Protein AF-S4P9F1-F1 (afdb_monomer_lite)

Secondary structure (DSSP, 8-state):
-PPPP--HHHHHHHHHHHHHHHHTTSS---TTTHHHHHHHHHHHHHSPPP-GGG--EEEEES--EEEEEEEHHHH--GGG--SS----SEE-SHHHHHHHHHHHHHHT--EEEEE--HHHHHHHHHHHHTSTT-EEEEE-HHHHHHHHHHHTT-EEEEE----HHHHTTS-TTSEEES---TTPPPPEEEEEEE-TT-EETTEE-SS-EEEEEE--SSTTTTTTHHHHHHHHHHH--SEEEE--GGGGTT---EETTEEHHHHHHHHHHHHHHHS-TTSEEEEE------HHHHHHHHHHTGGG-SEEE--HHHHHHHHHHHHHS---SS--SS--HHHHHHHHHHHHHHHHHHHHHTT-S-----

Foldseek 3Di:
DDPDPDDPVNVVVVVVVVCCVVCVVPPDPPPVCVVVVVVVVVVPVVDAADDDPSAAAEEEDDEKFKEKEFAQLVLDALVVADDAQDDDLEAADPNVVSSNVLNCQLALHEEAHEYQNVVVVVVSVVSRVVDPPIDIDIDDPRQVVQQVCVVSVHQYEYQYADEPVSCVNHPPSHHYWLHPDNPDDGWYKYWHWDAAQDDRPPGGGNGTDTYIYTNDDCLLLRSSLVRSLVCCVVSVGQEYEYESPQSVASDPCDDPNDNSNLVSLQSVLVSLVPHDLSRAYEYEDDDHQDLVSLVSCLQRPLLRHQYYHDDQQVLVQNLCCLPPVDGDPDDDPDDDPVVSVVSVVSSLVSSQVSNVVNVYPHHHDD

pLDDT: mean 90.08, std 9.72, range [46.62, 98.69]

InterPro domains:
  IPR007666 ADP-specific phosphofructokinase/glucokinase [PF04587] (57-366)
  IPR007666 ADP-specific phosphofructokinase/glucokinase [PS51255] (35-366)
  IPR007666 ADP-specific phosphofructokinase/glucokinase [PTHR21208] (11-357)
  IPR029056 Ribokinase-like [G3DSA:3.40.1190.20] (111-366)
  IPR029056 Ribokinase-like [SSF53613] (45-349)

Structure (mmCIF, N/CA/C/O backbone):
data_AF-S4P9F1-F1
#
_entry.id   AF-S4P9F1-F1
#
loop_
_atom_site.group_PDB
_atom_site.id
_atom_site.type_symbol
_atom_site.label_atom_id
_atom_site.label_alt_id
_atom_site.label_comp_id
_atom_site.label_asym_id
_atom_site.label_entity_id
_atom_site.label_seq_id
_atom_site.pdbx_PDB_ins_code
_atom_site.Cartn_x
_atom_site.Cartn_y
_atom_site.Cartn_z
_atom_site.occupancy
_atom_site.B_iso_or_equiv
_atom_site.auth_seq_id
_atom_site.auth_comp_id
_atom_site.auth_asym_id
_atom_site.auth_atom_id
_atom_site.pdbx_PDB_model_num
ATOM 1 N N . MET A 1 1 ? -19.414 -51.284 -38.436 1.00 46.62 1 MET A N 1
ATOM 2 C CA . MET A 1 1 ? -17.998 -50.885 -38.290 1.00 46.62 1 MET A CA 1
ATOM 3 C C . MET A 1 1 ? -17.532 -51.346 -36.922 1.00 46.62 1 MET A C 1
ATOM 5 O O . MET A 1 1 ? -18.020 -50.831 -35.927 1.00 46.62 1 MET A O 1
ATOM 9 N N . ALA A 1 2 ? -16.711 -52.397 -36.876 1.00 48.12 2 ALA A N 1
ATOM 10 C CA . ALA A 1 2 ? -16.177 -52.933 -35.629 1.00 48.12 2 ALA A CA 1
ATOM 11 C C . ALA A 1 2 ? -15.182 -51.923 -35.043 1.00 48.12 2 ALA A C 1
ATOM 13 O O . ALA A 1 2 ? -14.253 -51.507 -35.735 1.00 48.12 2 ALA A O 1
ATOM 14 N N . GLY A 1 3 ? -15.420 -51.482 -33.806 1.00 56.12 3 GLY A N 1
ATOM 15 C CA . GLY A 1 3 ? -14.523 -50.568 -33.105 1.00 56.12 3 GLY A CA 1
ATOM 16 C C . GLY A 1 3 ? -13.131 -51.184 -32.990 1.00 56.12 3 GLY A C 1
ATOM 17 O O . GLY A 1 3 ? -13.000 -52.371 -32.692 1.00 56.12 3 GLY A O 1
ATOM 18 N N . ALA A 1 4 ? -12.097 -50.391 -33.269 1.00 66.12 4 ALA A N 1
ATOM 19 C CA . ALA A 1 4 ? -10.719 -50.840 -33.133 1.00 66.12 4 ALA A CA 1
ATOM 20 C C . ALA A 1 4 ? -10.483 -51.365 -31.700 1.00 66.12 4 ALA A C 1
ATOM 22 O O . ALA A 1 4 ? -10.894 -50.700 -30.744 1.00 66.12 4 ALA A O 1
ATOM 23 N N . PRO A 1 5 ? -9.843 -52.536 -31.524 1.00 70.94 5 PRO A N 1
ATOM 24 C CA . PRO A 1 5 ? -9.599 -53.086 -30.200 1.00 70.94 5 PRO A CA 1
ATOM 25 C C . PRO A 1 5 ? -8.703 -52.126 -29.419 1.00 70.94 5 PRO A C 1
ATOM 27 O O . PRO A 1 5 ? -7.609 -51.769 -29.866 1.00 70.94 5 PRO A O 1
ATOM 30 N N . VAL A 1 6 ? -9.182 -51.688 -28.254 1.00 71.81 6 VAL A N 1
ATOM 31 C CA . VAL A 1 6 ? -8.403 -50.834 -27.358 1.00 71.81 6 VAL A CA 1
ATOM 32 C C . VAL A 1 6 ? -7.160 -51.616 -26.949 1.00 71.81 6 VAL A C 1
ATOM 34 O O . VAL A 1 6 ? -7.246 -52.673 -26.326 1.00 71.81 6 VAL A O 1
ATOM 37 N N . LYS A 1 7 ? -5.987 -51.117 -27.345 1.00 82.81 7 LYS A N 1
ATOM 38 C CA . LYS A 1 7 ? -4.713 -51.757 -27.017 1.00 82.81 7 LYS A CA 1
ATOM 39 C C . LYS A 1 7 ? -4.521 -51.716 -25.501 1.00 82.81 7 LYS A C 1
ATOM 41 O O . LYS A 1 7 ? -4.770 -50.687 -24.878 1.00 82.81 7 LYS A O 1
ATOM 46 N N . LEU A 1 8 ? -4.008 -52.803 -24.922 1.00 81.38 8 LEU A N 1
ATOM 47 C CA . LEU A 1 8 ? -3.719 -52.915 -23.484 1.00 81.38 8 LEU A CA 1
ATOM 48 C C . LEU A 1 8 ? -2.906 -51.714 -22.956 1.00 81.38 8 LEU A C 1
ATOM 50 O O . LEU A 1 8 ? -3.163 -51.220 -21.863 1.00 81.38 8 LEU A O 1
ATOM 54 N N . GLY A 1 9 ? -1.983 -51.191 -23.773 1.00 82.69 9 GLY A N 1
ATOM 55 C CA . GLY A 1 9 ? -1.206 -49.992 -23.454 1.00 82.69 9 GLY A CA 1
ATOM 56 C C . GLY A 1 9 ? -2.056 -48.732 -23.256 1.00 82.69 9 GLY A C 1
ATOM 57 O O . GLY A 1 9 ? -1.776 -47.958 -22.352 1.00 82.69 9 GLY A O 1
ATOM 58 N N . SER A 1 10 ? -3.133 -48.549 -24.025 1.00 85.81 10 SER A N 1
ATOM 59 C CA . SER A 1 10 ? -4.050 -47.410 -23.871 1.00 85.81 10 SER A CA 1
ATOM 60 C C . SER A 1 10 ? -4.847 -47.492 -22.567 1.00 85.81 10 SER A C 1
ATOM 62 O O . SER A 1 10 ? -5.040 -46.475 -21.907 1.00 85.81 10 SER A O 1
ATOM 64 N N . ILE A 1 11 ? -5.254 -48.702 -22.165 1.00 86.88 11 ILE A N 1
ATOM 65 C CA . ILE A 1 11 ? -5.913 -48.945 -20.872 1.00 86.88 11 ILE A CA 1
ATOM 66 C C . ILE A 1 11 ? -4.932 -48.665 -19.732 1.00 86.88 11 ILE A C 1
ATOM 68 O O . ILE A 1 11 ? -5.276 -47.957 -18.791 1.00 86.88 11 ILE A O 1
ATOM 72 N N . LEU A 1 12 ? -3.691 -49.148 -19.839 1.00 89.94 12 LEU A N 1
ATOM 73 C CA . LEU A 1 12 ? -2.662 -48.919 -18.826 1.00 89.94 12 LEU A CA 1
ATOM 74 C C . LEU A 1 12 ? -2.327 -47.427 -18.679 1.00 89.94 12 LEU A C 1
ATOM 76 O O . LEU A 1 12 ? -2.272 -46.929 -17.559 1.00 89.94 12 LEU A O 1
ATOM 80 N N . SER A 1 13 ? -2.167 -46.692 -19.784 1.00 88.94 13 SER A N 1
ATOM 81 C CA . SER A 1 13 ? -1.945 -45.241 -19.752 1.00 88.94 13 SER A CA 1
ATOM 82 C C . SER A 1 13 ? -3.121 -44.494 -19.128 1.00 88.94 13 SER A C 1
ATOM 84 O O . SER A 1 13 ? -2.900 -43.604 -18.311 1.00 88.94 13 SER A O 1
ATOM 86 N N . PHE A 1 14 ? -4.361 -44.870 -19.453 1.00 90.56 14 PHE A N 1
ATOM 87 C CA . PHE A 1 14 ? -5.544 -44.282 -18.827 1.00 90.56 14 PHE A CA 1
ATOM 88 C C . PHE A 1 14 ? -5.587 -44.569 -17.323 1.00 90.56 14 PHE A C 1
ATOM 90 O O . PHE A 1 14 ? -5.803 -43.648 -16.544 1.00 90.56 14 PHE A O 1
ATOM 97 N N . CYS A 1 15 ? -5.303 -45.802 -16.895 1.00 90.50 15 CYS A N 1
ATOM 98 C CA . CYS A 1 15 ? -5.222 -46.162 -15.480 1.00 90.50 15 CYS A CA 1
ATOM 99 C C . CYS A 1 15 ? -4.104 -45.410 -14.748 1.00 90.50 15 CYS A C 1
ATOM 101 O O . CYS A 1 15 ? -4.314 -44.986 -13.619 1.00 90.50 15 CYS A O 1
ATOM 103 N N . ILE A 1 16 ? -2.943 -45.198 -15.378 1.00 89.56 16 ILE A N 1
ATOM 104 C CA . ILE A 1 16 ? -1.841 -44.410 -14.805 1.00 89.56 16 ILE A CA 1
ATOM 105 C C . ILE A 1 16 ? -2.232 -42.937 -14.687 1.00 89.56 16 ILE A C 1
ATOM 107 O O . ILE A 1 16 ? -1.964 -42.332 -13.656 1.00 89.56 16 ILE A O 1
ATOM 111 N N . VAL A 1 17 ? -2.884 -42.353 -15.696 1.00 87.50 17 VAL A N 1
ATOM 112 C CA . VAL A 1 17 ? -3.373 -40.965 -15.634 1.00 8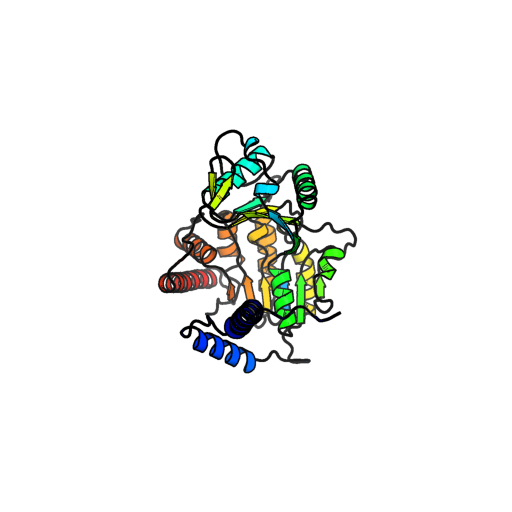7.50 17 VAL A CA 1
ATOM 113 C C . VAL A 1 17 ? -4.473 -40.831 -14.585 1.00 87.50 17 VAL A C 1
ATOM 115 O O . VAL A 1 17 ? -4.441 -39.894 -13.797 1.00 87.50 17 VAL A O 1
ATOM 118 N N . LEU A 1 18 ? -5.411 -41.777 -14.521 1.00 85.94 18 LEU A N 1
ATOM 119 C CA . LEU A 1 18 ? -6.476 -41.805 -13.522 1.00 85.94 18 LEU A CA 1
ATOM 120 C C . LEU A 1 18 ? -5.896 -41.951 -12.113 1.00 85.94 18 LEU A C 1
ATOM 122 O O . LEU A 1 18 ? -6.253 -41.180 -11.231 1.00 85.94 18 LEU A O 1
ATOM 126 N N . TYR A 1 19 ? -4.958 -42.880 -11.914 1.00 84.19 19 TYR A N 1
ATOM 127 C CA . TYR A 1 19 ? -4.223 -43.035 -10.662 1.00 84.19 19 TYR A CA 1
ATOM 128 C C . TYR A 1 19 ? -3.470 -41.753 -10.322 1.00 84.19 19 TYR A C 1
ATOM 130 O O . TYR A 1 19 ? -3.619 -41.245 -9.223 1.00 84.19 19 TYR A O 1
ATOM 138 N N . ALA A 1 20 ? -2.739 -41.162 -11.266 1.00 79.88 20 ALA A N 1
ATOM 139 C CA . ALA A 1 20 ? -2.029 -39.911 -11.048 1.00 79.88 20 ALA A CA 1
ATOM 140 C C . ALA A 1 20 ? -2.980 -38.768 -10.681 1.00 79.88 20 ALA A C 1
ATOM 142 O O . ALA A 1 20 ? -2.642 -38.006 -9.793 1.00 79.88 20 ALA A O 1
ATOM 143 N N . VAL A 1 21 ? -4.161 -38.655 -11.301 1.00 78.69 21 VAL A N 1
ATOM 144 C CA . VAL A 1 21 ? -5.178 -37.631 -10.996 1.00 78.69 21 VAL A CA 1
ATOM 145 C C . VAL A 1 21 ? -5.830 -37.867 -9.632 1.00 78.69 21 VAL A C 1
ATOM 147 O O . VAL A 1 21 ? -6.000 -36.913 -8.874 1.00 78.69 21 VAL A O 1
ATOM 150 N N . LEU A 1 22 ? -6.161 -39.117 -9.297 1.00 75.44 22 LEU A N 1
ATOM 151 C CA . LEU A 1 22 ? -6.745 -39.488 -8.005 1.00 75.44 22 LEU A CA 1
ATOM 152 C C . LEU A 1 22 ? -5.731 -39.320 -6.865 1.00 75.44 22 LEU A C 1
ATOM 154 O O . LEU A 1 22 ? -6.075 -38.776 -5.823 1.00 75.44 22 LEU A O 1
ATOM 158 N N . TYR A 1 23 ? -4.473 -39.701 -7.088 1.00 68.19 23 TYR A N 1
ATOM 159 C CA . TYR A 1 23 ? -3.389 -39.613 -6.107 1.00 68.19 23 TYR A CA 1
ATOM 160 C C . TYR A 1 23 ? -2.737 -38.220 -6.053 1.00 68.19 23 TYR A C 1
ATOM 162 O O . TYR A 1 23 ? -2.073 -37.889 -5.073 1.00 68.19 23 TYR A O 1
ATOM 170 N N . ARG A 1 24 ? -2.953 -37.354 -7.063 1.00 60.88 24 ARG A N 1
ATOM 171 C CA . ARG A 1 24 ? -2.530 -35.937 -7.021 1.00 60.88 24 ARG A CA 1
ATOM 172 C C . ARG A 1 24 ? -3.243 -35.155 -5.927 1.00 60.88 24 ARG A C 1
ATOM 174 O O . ARG A 1 24 ? -2.741 -34.108 -5.536 1.00 60.88 24 ARG A O 1
ATOM 181 N N . LYS A 1 25 ? -4.417 -35.619 -5.486 1.00 52.91 25 LYS A N 1
ATOM 182 C CA . LYS A 1 25 ? -5.207 -34.923 -4.468 1.00 52.91 25 LYS A CA 1
ATOM 183 C C . LYS A 1 25 ? -4.609 -35.016 -3.061 1.00 52.91 25 LYS A C 1
ATOM 185 O O . LYS A 1 25 ? -4.896 -34.121 -2.279 1.00 52.91 25 LYS A O 1
ATOM 190 N N . ASP A 1 26 ? -3.740 -35.994 -2.787 1.00 54.00 26 ASP A N 1
ATOM 191 C CA . ASP A 1 26 ? -3.302 -36.301 -1.414 1.00 54.00 26 ASP A CA 1
ATOM 192 C C . ASP A 1 26 ? -1.799 -36.146 -1.129 1.00 54.00 26 ASP A C 1
ATOM 194 O O . ASP A 1 26 ? -1.361 -36.430 -0.020 1.00 54.00 26 ASP A O 1
ATOM 198 N N . ASN A 1 27 ? -0.983 -35.638 -2.057 1.00 51.75 27 ASN A N 1
ATOM 199 C CA . ASN A 1 27 ? 0.455 -35.484 -1.803 1.00 51.75 27 ASN A CA 1
ATOM 200 C C . ASN A 1 27 ? 0.915 -34.032 -1.898 1.00 51.75 27 ASN A C 1
ATOM 202 O O . ASN A 1 27 ? 1.250 -33.546 -2.974 1.00 51.75 27 ASN A O 1
ATOM 206 N N . PHE A 1 28 ? 0.874 -33.362 -0.744 1.00 53.31 28 PHE A N 1
ATOM 207 C CA . PHE A 1 28 ? 1.995 -32.708 -0.041 1.00 53.31 28 PHE A CA 1
ATOM 208 C C . PHE A 1 28 ? 1.431 -31.748 1.030 1.00 53.31 28 PHE A C 1
ATOM 210 O O . PHE A 1 28 ? 1.864 -30.602 1.143 1.00 53.31 28 PHE A O 1
ATOM 217 N N . GLU A 1 29 ? 0.457 -32.179 1.845 1.00 56.09 29 GLU A N 1
ATOM 218 C CA . GLU A 1 29 ? 0.335 -31.530 3.153 1.00 56.09 29 GLU A CA 1
ATOM 219 C C . GLU A 1 29 ? 1.578 -31.927 3.943 1.00 56.09 29 GLU A C 1
ATOM 221 O O . GLU A 1 29 ? 1.767 -33.094 4.283 1.00 56.09 29 GLU A O 1
ATOM 226 N N . ASP A 1 30 ? 2.473 -30.967 4.178 1.00 65.81 30 ASP A N 1
ATOM 227 C CA . ASP A 1 30 ? 3.559 -31.151 5.130 1.00 65.81 30 ASP A CA 1
ATOM 228 C C . ASP A 1 30 ? 2.917 -31.572 6.458 1.00 65.81 30 ASP A C 1
ATOM 230 O O . ASP A 1 30 ? 2.231 -30.776 7.103 1.00 65.81 30 ASP A O 1
ATOM 234 N N . LEU A 1 31 ? 3.091 -32.838 6.849 1.00 73.00 31 LEU A N 1
ATOM 235 C CA . LEU A 1 31 ? 2.493 -33.408 8.061 1.00 73.00 31 LEU A CA 1
ATOM 236 C C . LEU A 1 31 ? 2.836 -32.577 9.308 1.00 73.00 31 LEU A C 1
ATOM 238 O O . LEU A 1 31 ? 2.079 -32.585 10.275 1.00 73.00 31 LEU A O 1
ATOM 242 N N . ARG A 1 32 ? 3.936 -31.808 9.274 1.00 75.56 32 ARG A N 1
ATOM 243 C CA . ARG A 1 32 ? 4.322 -30.864 10.335 1.00 75.56 32 ARG A CA 1
ATOM 244 C C . ARG A 1 32 ? 3.406 -29.640 10.410 1.00 75.56 32 ARG A C 1
ATOM 246 O O . ARG A 1 32 ? 3.234 -29.081 11.487 1.00 75.56 32 ARG A O 1
ATOM 253 N N . LEU A 1 33 ? 2.833 -29.216 9.284 1.00 80.81 33 LEU A N 1
ATOM 254 C CA . LEU A 1 33 ? 1.926 -28.068 9.179 1.00 80.81 33 LEU A CA 1
ATOM 255 C C . LEU A 1 33 ? 0.454 -28.456 9.357 1.00 80.81 33 LEU A C 1
ATOM 257 O O . LEU A 1 33 ? -0.361 -27.584 9.653 1.00 80.81 33 LEU A O 1
ATOM 261 N N . SER A 1 34 ? 0.104 -29.739 9.227 1.00 84.62 34 SER A N 1
ATOM 262 C CA . SER A 1 34 ? -1.279 -30.208 9.394 1.00 84.62 34 SER A CA 1
ATOM 263 C C . SER A 1 34 ? -1.890 -29.819 10.755 1.00 84.62 34 SER A C 1
ATOM 265 O O . SER A 1 34 ? -2.988 -29.260 10.755 1.00 84.62 34 SER A O 1
ATOM 267 N N . PRO A 1 35 ? -1.189 -29.954 11.905 1.00 88.19 35 PRO A N 1
ATOM 268 C CA . PRO A 1 35 ? -1.713 -29.487 13.191 1.00 88.19 35 PRO A CA 1
ATOM 269 C C . PRO A 1 35 ? -1.969 -27.976 13.224 1.00 88.19 35 PRO A C 1
ATOM 271 O O . PRO A 1 35 ? -2.975 -27.532 13.772 1.00 88.19 35 PRO A O 1
ATOM 274 N N . VAL A 1 36 ? -1.088 -27.181 12.604 1.00 87.31 36 VAL A N 1
ATOM 275 C CA . VAL A 1 36 ? -1.244 -25.720 12.519 1.00 87.31 36 VAL A CA 1
ATOM 276 C C . VAL A 1 36 ? -2.480 -25.378 11.695 1.00 87.31 36 VAL A C 1
ATOM 278 O O . VAL A 1 36 ? -3.333 -24.627 12.158 1.00 87.31 36 VAL A O 1
ATOM 281 N N . LYS A 1 37 ? -2.623 -25.980 10.509 1.00 87.75 37 LYS A N 1
ATOM 282 C CA . LYS A 1 37 ? -3.794 -25.800 9.644 1.00 87.75 37 LYS A CA 1
ATOM 283 C C . LYS A 1 37 ? -5.086 -26.184 10.367 1.00 87.75 37 LYS A C 1
ATOM 285 O O . LYS A 1 37 ? -6.036 -25.408 10.359 1.00 87.75 37 LYS A O 1
ATOM 290 N N . GLN A 1 38 ? -5.126 -27.358 10.995 1.00 90.31 38 GLN A N 1
ATOM 291 C CA . GLN A 1 38 ? -6.303 -27.832 11.725 1.00 90.31 38 GLN A CA 1
ATOM 292 C C . GLN A 1 38 ? -6.669 -26.893 12.874 1.00 90.31 38 GLN A C 1
ATOM 294 O O . GLN A 1 38 ? -7.845 -26.599 13.064 1.00 90.31 38 GLN A O 1
ATOM 299 N N . HIS A 1 39 ? -5.679 -26.380 13.606 1.00 90.75 39 HIS A N 1
ATOM 300 C CA . HIS A 1 39 ? -5.935 -25.441 14.691 1.00 90.75 39 HIS A CA 1
ATOM 301 C C . HIS A 1 39 ? -6.425 -24.079 14.185 1.00 90.75 39 HIS A C 1
ATOM 303 O O . HIS A 1 39 ? -7.344 -23.517 14.771 1.00 90.75 39 HIS A O 1
ATOM 309 N N . LEU A 1 40 ? -5.880 -23.569 13.076 1.00 90.50 40 LEU A N 1
ATOM 310 C CA . LEU A 1 40 ? -6.382 -22.346 12.439 1.00 90.50 40 LEU A CA 1
ATOM 311 C C . LEU A 1 40 ? -7.835 -22.512 11.980 1.00 90.50 40 LEU A C 1
ATOM 313 O O . LEU A 1 40 ? -8.661 -21.657 12.280 1.00 90.50 40 LEU A O 1
ATOM 317 N N . LEU A 1 41 ? -8.165 -23.639 11.342 1.00 89.94 41 LEU A N 1
ATOM 318 C CA . LEU A 1 41 ? -9.540 -23.960 10.941 1.00 89.94 41 LEU A CA 1
ATOM 319 C C . LEU A 1 41 ? -10.471 -24.119 12.148 1.00 89.94 41 LEU A C 1
ATOM 321 O O . LEU A 1 41 ? -11.628 -23.711 12.097 1.00 89.94 41 LEU A O 1
ATOM 325 N N . TYR A 1 42 ? -9.993 -24.719 13.238 1.00 93.00 42 TYR A N 1
ATOM 326 C CA . TYR A 1 42 ? -10.746 -24.798 14.487 1.00 93.00 42 TYR A CA 1
ATOM 327 C C . TYR A 1 42 ? -11.038 -23.395 15.033 1.00 93.00 42 TYR A C 1
ATOM 329 O O . TYR A 1 42 ? -12.190 -23.077 15.303 1.00 93.00 42 TYR A O 1
ATOM 337 N N . LEU A 1 43 ? -10.023 -22.529 15.121 1.00 89.75 43 LEU A N 1
ATOM 338 C CA . LEU A 1 43 ? -10.192 -21.151 15.584 1.00 89.75 43 LEU A CA 1
ATOM 339 C C . LEU A 1 43 ? -11.153 -20.359 14.692 1.00 89.75 43 LEU A C 1
ATOM 341 O O . LEU A 1 43 ? -11.999 -19.643 15.218 1.00 89.75 43 LEU A O 1
ATOM 345 N N . GLU A 1 44 ? -11.067 -20.508 13.373 1.00 86.25 44 GLU A N 1
ATOM 346 C CA . GLU A 1 44 ? -11.988 -19.881 12.418 1.00 86.25 44 GLU A CA 1
ATOM 347 C C . GLU A 1 44 ? -13.437 -20.347 12.642 1.00 86.25 44 GLU A C 1
ATOM 349 O O . GLU A 1 44 ? -14.359 -19.533 12.699 1.00 86.25 44 GLU A O 1
ATOM 354 N N . ASN A 1 45 ? -13.642 -21.649 12.861 1.00 88.06 45 ASN A N 1
ATOM 355 C CA . ASN A 1 45 ? -14.965 -22.217 13.119 1.00 88.06 45 ASN A CA 1
ATOM 356 C C . ASN A 1 45 ? -15.556 -21.813 14.475 1.00 88.06 45 ASN A C 1
ATOM 358 O O . ASN A 1 45 ? -16.772 -21.635 14.569 1.00 88.06 45 ASN A O 1
ATOM 362 N N . GLU A 1 46 ? -14.724 -21.670 15.507 1.00 90.75 46 GLU A N 1
ATOM 363 C CA . GLU A 1 46 ? -15.153 -21.260 16.849 1.00 90.75 46 GLU A CA 1
ATOM 364 C C . GLU A 1 46 ? -15.396 -19.745 16.951 1.00 90.75 46 GLU A C 1
ATOM 366 O O . GLU A 1 46 ? -16.195 -19.298 17.772 1.00 90.75 46 GLU A O 1
ATOM 371 N N . ASN A 1 47 ? -14.756 -18.939 16.097 1.00 86.44 47 ASN A N 1
ATOM 372 C CA . ASN A 1 47 ? -14.838 -17.475 16.123 1.00 86.44 47 ASN A CA 1
ATOM 373 C C . ASN A 1 47 ? -15.627 -16.916 14.932 1.00 86.44 47 ASN A C 1
ATOM 375 O O . ASN A 1 47 ? -15.186 -15.985 14.255 1.00 86.44 47 ASN A O 1
ATOM 379 N N . LYS A 1 48 ? -16.820 -17.467 14.679 1.00 86.50 48 LYS A N 1
ATOM 380 C CA . LYS A 1 48 ? -17.685 -16.994 13.588 1.00 86.50 48 LYS A CA 1
ATOM 381 C C . LYS A 1 48 ? -18.054 -15.526 13.761 1.00 86.50 48 LYS A C 1
ATOM 383 O O . LYS A 1 48 ? -18.483 -15.089 14.831 1.00 86.50 48 LYS A O 1
ATOM 388 N N . VAL A 1 49 ? -17.962 -14.788 12.663 1.00 90.19 49 VAL A N 1
ATOM 389 C CA . VAL A 1 49 ? -18.365 -13.386 12.605 1.00 90.19 49 VAL A CA 1
ATOM 390 C C . VAL A 1 49 ? -19.865 -13.265 12.880 1.00 90.19 49 VAL A C 1
ATOM 392 O O . VAL A 1 49 ? -20.692 -13.985 12.316 1.00 90.19 49 VAL A O 1
ATOM 395 N N . GLY A 1 50 ? -20.221 -12.359 13.794 1.00 89.12 50 GLY A N 1
ATOM 396 C CA . GLY A 1 50 ? -21.612 -12.099 14.149 1.00 89.12 50 GLY A CA 1
ATOM 397 C C . GLY A 1 50 ? -22.423 -11.585 12.956 1.00 89.12 50 GLY A C 1
ATOM 398 O O . GLY A 1 50 ? -21.893 -10.937 12.061 1.00 89.12 50 GLY A O 1
ATOM 399 N N . ALA A 1 51 ? -23.733 -11.827 12.963 1.00 91.31 51 ALA A N 1
ATOM 400 C CA . ALA A 1 51 ? -24.655 -11.334 11.939 1.00 91.31 51 ALA A CA 1
ATOM 401 C C . ALA A 1 51 ? -25.660 -10.320 12.517 1.00 91.31 51 ALA A C 1
ATOM 403 O O . ALA A 1 51 ? -25.867 -10.231 13.734 1.00 91.31 51 ALA A O 1
ATOM 404 N N . GLY A 1 52 ? -26.304 -9.545 11.639 1.00 90.81 52 GLY A N 1
ATOM 405 C CA . GLY A 1 52 ? -27.333 -8.571 12.013 1.00 90.81 52 GLY A CA 1
ATOM 406 C C . GLY A 1 52 ? -26.805 -7.484 12.954 1.00 90.81 52 GLY A C 1
ATOM 407 O O . GLY A 1 52 ? -25.911 -6.722 12.597 1.00 90.81 52 GLY A O 1
ATOM 408 N N . ILE A 1 53 ? -27.359 -7.405 14.168 1.00 89.62 53 ILE A N 1
ATOM 409 C CA . ILE A 1 53 ? -26.980 -6.401 15.183 1.00 89.62 53 ILE A CA 1
ATOM 410 C C . ILE A 1 53 ? -25.555 -6.634 15.714 1.00 89.62 53 ILE A C 1
ATOM 412 O O . ILE A 1 53 ? -24.890 -5.686 16.120 1.00 89.62 53 ILE A O 1
ATOM 416 N N . ARG A 1 54 ? -25.070 -7.883 15.691 1.00 91.25 54 ARG A N 1
ATOM 417 C CA . ARG A 1 54 ? -23.712 -8.253 16.131 1.00 91.25 54 ARG A CA 1
ATOM 418 C C . ARG A 1 54 ? -22.685 -8.216 14.999 1.00 91.25 54 ARG A C 1
ATOM 420 O O . ARG A 1 54 ? -21.543 -8.604 15.220 1.00 91.25 54 ARG A O 1
ATOM 427 N N . GLN A 1 55 ? -23.093 -7.808 13.798 1.00 95.69 55 GLN A N 1
ATOM 428 C CA . GLN A 1 55 ? -22.205 -7.774 12.647 1.00 95.69 55 GLN A CA 1
ATOM 429 C C . GLN A 1 55 ? -21.158 -6.674 12.817 1.00 95.69 55 GLN A C 1
ATOM 431 O O . GLN A 1 55 ? -21.535 -5.504 12.955 1.00 95.69 55 GLN A O 1
ATOM 436 N N . PRO A 1 56 ? -19.861 -7.020 12.814 1.00 97.12 56 PRO A N 1
ATOM 437 C CA . PRO A 1 56 ? -18.815 -6.036 12.975 1.00 97.12 56 PRO A CA 1
ATOM 438 C C . PRO A 1 56 ? -18.699 -5.163 11.725 1.00 97.12 56 PRO A C 1
ATOM 440 O O . PRO A 1 56 ? -19.043 -5.556 10.604 1.00 97.12 56 PRO A O 1
ATOM 443 N N . LYS A 1 57 ? -18.225 -3.943 11.947 1.00 98.44 57 LYS A N 1
ATOM 444 C CA . LYS A 1 57 ? -18.067 -2.915 10.927 1.00 98.44 57 LYS A CA 1
ATOM 445 C C . LYS A 1 57 ? -16.607 -2.522 10.808 1.00 98.44 57 LYS A C 1
ATOM 447 O O . LYS A 1 57 ? -15.977 -2.186 11.813 1.00 98.44 57 LYS A O 1
ATOM 452 N N . VAL A 1 58 ? -16.103 -2.492 9.585 1.00 98.69 58 VAL A N 1
ATOM 453 C CA . VAL A 1 58 ? -14.754 -2.020 9.280 1.00 98.69 58 VAL A CA 1
ATOM 454 C C . VAL A 1 58 ? -14.817 -0.880 8.275 1.00 98.69 58 VAL A C 1
ATOM 456 O O . VAL A 1 58 ? -15.543 -0.951 7.283 1.00 98.69 58 VAL A O 1
ATOM 459 N N . ALA A 1 59 ? -14.079 0.185 8.562 1.00 98.69 59 ALA A N 1
ATOM 460 C CA . ALA A 1 59 ? -13.804 1.247 7.611 1.00 98.69 59 ALA A CA 1
ATOM 461 C C . ALA A 1 59 ? -12.346 1.132 7.161 1.00 98.69 59 ALA A C 1
ATOM 463 O O . ALA A 1 59 ? -11.467 0.955 8.002 1.00 98.69 59 ALA A O 1
ATOM 464 N N . LEU A 1 60 ? -12.086 1.207 5.858 1.00 98.06 60 LEU A N 1
ATOM 465 C CA . LEU A 1 60 ? -10.745 1.084 5.292 1.00 98.06 60 LEU A CA 1
ATOM 466 C C . LEU A 1 60 ? -10.458 2.229 4.330 1.00 98.06 60 LEU A C 1
ATOM 468 O O . LEU A 1 60 ? -11.315 2.613 3.536 1.00 98.06 60 LEU A O 1
ATOM 472 N N . GLY A 1 61 ? -9.227 2.711 4.352 1.00 96.00 61 GLY A N 1
ATOM 473 C CA . GLY A 1 61 ? -8.665 3.591 3.337 1.00 96.00 61 GLY A CA 1
ATOM 474 C C . GLY A 1 61 ? -7.152 3.382 3.250 1.00 96.00 61 GLY A C 1
ATOM 475 O O . GLY A 1 61 ? -6.589 2.690 4.087 1.00 96.00 61 GLY A O 1
ATOM 476 N N . TYR A 1 62 ? -6.450 3.916 2.261 1.00 94.12 62 TYR A N 1
ATOM 477 C CA . TYR A 1 62 ? -6.966 4.696 1.141 1.00 94.12 62 TYR A CA 1
ATOM 478 C C . TYR A 1 62 ? -6.506 4.103 -0.181 1.00 94.12 62 TYR A C 1
ATOM 480 O O . TYR A 1 62 ? -5.557 3.321 -0.244 1.00 94.12 62 TYR A O 1
ATOM 488 N N . GLY A 1 63 ? -7.173 4.551 -1.234 1.00 88.00 63 GLY A N 1
ATOM 489 C CA . GLY A 1 63 ? -6.738 4.320 -2.596 1.00 88.00 63 GLY A CA 1
ATOM 490 C C . GLY A 1 63 ? -7.200 2.993 -3.172 1.00 88.00 63 GLY A C 1
ATOM 491 O O . GLY A 1 63 ? -7.493 2.026 -2.469 1.00 88.00 63 GLY A O 1
ATOM 492 N N . ALA A 1 64 ? -7.301 2.992 -4.488 1.00 92.56 64 ALA A N 1
ATOM 493 C CA . ALA A 1 64 ? -7.589 1.837 -5.311 1.00 92.56 64 ALA A CA 1
ATOM 494 C C . ALA A 1 64 ? -6.880 2.041 -6.641 1.00 92.56 64 ALA A C 1
ATOM 496 O O . ALA A 1 64 ? -6.732 3.169 -7.108 1.00 92.56 64 ALA A O 1
ATOM 497 N N . CYS A 1 65 ? -6.465 0.948 -7.256 1.00 92.62 65 CYS A N 1
ATOM 498 C CA . CYS A 1 65 ? -5.867 0.990 -8.575 1.00 92.62 65 CYS A CA 1
ATOM 499 C C . CYS A 1 65 ? -6.342 -0.199 -9.403 1.00 92.62 65 CYS A C 1
ATOM 501 O O . CYS A 1 65 ? -6.996 -1.133 -8.918 1.00 92.62 65 CYS A O 1
ATOM 503 N N . HIS A 1 66 ? -6.033 -0.132 -10.687 1.00 92.19 66 HIS A N 1
ATOM 504 C CA . HIS A 1 66 ? -6.234 -1.217 -11.620 1.00 92.19 66 HIS A CA 1
ATOM 505 C C . HIS A 1 66 ? -4.863 -1.762 -12.023 1.00 92.19 66 HIS A C 1
ATOM 507 O O . HIS A 1 66 ? -4.102 -1.098 -12.728 1.00 92.19 66 HIS A O 1
ATOM 513 N N . ASP A 1 67 ? -4.544 -2.967 -11.560 1.00 94.94 67 ASP A N 1
ATOM 514 C CA . ASP A 1 67 ? -3.266 -3.611 -11.835 1.00 94.94 67 ASP A CA 1
ATOM 515 C C . ASP A 1 67 ? -3.295 -4.203 -13.245 1.00 94.94 67 ASP A C 1
ATOM 517 O O . ASP A 1 67 ? -4.087 -5.104 -13.542 1.00 94.94 67 ASP A O 1
ATOM 521 N N . LEU A 1 68 ? -2.412 -3.710 -14.111 1.00 96.56 68 LEU A N 1
ATOM 522 C CA . LEU A 1 68 ? -2.132 -4.270 -15.425 1.00 96.56 68 LEU A CA 1
ATOM 523 C C . LEU A 1 68 ? -0.880 -5.137 -15.333 1.00 96.56 68 LEU A C 1
ATOM 525 O O . LEU A 1 68 ? 0.241 -4.632 -15.319 1.00 96.56 68 LEU A O 1
ATOM 529 N N . PHE A 1 69 ? -1.059 -6.452 -15.296 1.00 97.12 69 PHE A N 1
ATOM 530 C CA . PHE A 1 69 ? 0.058 -7.388 -15.325 1.00 97.12 69 PHE A CA 1
ATOM 531 C C . PHE A 1 69 ? 0.551 -7.571 -16.753 1.00 97.12 69 PHE A C 1
ATOM 533 O O . PHE A 1 69 ? -0.239 -7.810 -17.671 1.00 97.12 69 PHE A O 1
ATOM 540 N N . VAL A 1 70 ? 1.866 -7.487 -16.926 1.00 97.06 70 VAL A N 1
ATOM 541 C CA . VAL A 1 70 ? 2.532 -7.534 -18.226 1.00 97.06 70 VAL A CA 1
ATOM 542 C C . VAL A 1 70 ? 3.812 -8.347 -18.103 1.00 97.06 70 VAL A C 1
ATOM 544 O O . VAL A 1 70 ? 4.561 -8.196 -17.140 1.00 97.06 70 VAL A O 1
ATOM 547 N N . ASN A 1 71 ? 4.108 -9.182 -19.100 1.00 96.12 71 ASN A N 1
ATOM 548 C CA . ASN A 1 71 ? 5.434 -9.779 -19.212 1.00 96.12 71 ASN A CA 1
ATOM 549 C C . ASN A 1 71 ? 6.449 -8.690 -19.599 1.00 96.12 71 ASN A C 1
ATOM 551 O O . ASN A 1 71 ? 6.417 -8.160 -20.714 1.00 96.12 71 ASN A O 1
ATOM 555 N N . ALA A 1 72 ? 7.365 -8.380 -18.683 1.00 95.56 72 ALA A N 1
ATOM 556 C CA . ALA A 1 72 ? 8.292 -7.267 -18.824 1.00 95.56 72 ALA A CA 1
ATOM 557 C C . ALA A 1 72 ? 9.191 -7.384 -20.064 1.00 95.56 72 ALA A C 1
ATOM 559 O O . ALA A 1 72 ? 9.415 -6.396 -20.761 1.00 95.56 72 ALA A O 1
ATOM 560 N N . THR A 1 73 ? 9.687 -8.585 -20.370 1.00 92.62 73 THR A N 1
ATOM 561 C CA . THR A 1 73 ? 10.612 -8.814 -21.495 1.00 92.62 73 THR A CA 1
ATOM 562 C C . THR A 1 73 ? 9.902 -8.893 -22.845 1.00 92.62 73 THR A C 1
ATOM 564 O O . THR A 1 73 ? 10.557 -8.846 -23.884 1.00 92.62 73 THR A O 1
ATOM 567 N N . SER A 1 74 ? 8.570 -8.994 -22.838 1.00 94.69 74 SER A N 1
ATOM 568 C CA . SER A 1 74 ? 7.739 -8.887 -24.042 1.00 94.69 74 SER A CA 1
ATOM 569 C C . SER A 1 74 ? 7.417 -7.432 -24.389 1.00 94.69 74 SER A C 1
ATOM 571 O O . SER A 1 74 ? 7.276 -7.107 -25.563 1.00 94.69 74 SER A O 1
ATOM 573 N N . LEU A 1 75 ? 7.321 -6.564 -23.376 1.00 95.50 75 LEU A N 1
ATOM 574 C CA . LEU A 1 75 ? 7.099 -5.127 -23.548 1.00 95.50 75 LEU A CA 1
ATOM 575 C C . LEU A 1 75 ? 8.401 -4.377 -23.863 1.00 95.50 75 LEU A C 1
ATOM 577 O O . LEU A 1 75 ? 8.441 -3.513 -24.735 1.00 95.50 75 LEU A O 1
ATOM 581 N N . LEU A 1 76 ? 9.473 -4.686 -23.131 1.00 95.81 76 LEU A N 1
ATOM 582 C CA . LEU A 1 76 ? 10.727 -3.941 -23.185 1.00 95.81 76 LEU A CA 1
ATOM 583 C C . LEU A 1 76 ? 11.738 -4.610 -24.114 1.00 95.81 76 LEU A C 1
ATOM 585 O O . LEU A 1 76 ? 11.869 -5.831 -24.148 1.00 95.81 76 LEU A O 1
ATOM 589 N N . ASN A 1 77 ? 12.525 -3.797 -24.818 1.00 95.06 77 ASN A N 1
ATOM 590 C CA . ASN A 1 77 ? 13.572 -4.284 -25.707 1.00 95.06 77 ASN A CA 1
ATOM 591 C C . ASN A 1 77 ? 14.964 -3.958 -25.139 1.00 95.06 77 ASN A C 1
ATOM 593 O O . ASN A 1 77 ? 15.327 -2.784 -25.043 1.00 95.06 77 ASN A O 1
ATOM 597 N N . PRO A 1 78 ? 15.799 -4.963 -24.816 1.00 94.25 78 PRO A N 1
ATOM 598 C CA . PRO A 1 78 ? 17.124 -4.718 -24.252 1.00 94.25 78 PRO A CA 1
ATOM 599 C C . PRO A 1 78 ? 18.086 -4.019 -25.225 1.00 94.25 78 PRO A C 1
ATOM 601 O O . PRO A 1 78 ? 19.102 -3.490 -24.787 1.00 94.25 78 PRO A O 1
ATOM 604 N N . LYS A 1 79 ? 17.796 -4.003 -26.535 1.00 94.75 79 LYS A N 1
ATOM 605 C CA . LYS A 1 79 ? 18.608 -3.281 -27.531 1.00 94.75 79 LYS A CA 1
ATOM 606 C C . LYS A 1 79 ? 18.497 -1.761 -27.404 1.00 94.75 79 LYS A C 1
ATOM 608 O O . LYS A 1 79 ? 19.396 -1.061 -27.860 1.00 94.75 79 LYS A O 1
ATOM 613 N N . ASP A 1 80 ? 17.431 -1.272 -26.778 1.00 94.25 80 ASP A N 1
ATOM 614 C CA . ASP A 1 80 ? 17.200 0.160 -26.581 1.00 94.25 80 ASP A CA 1
ATOM 615 C C . ASP A 1 80 ? 17.978 0.699 -25.364 1.00 94.25 80 ASP A C 1
ATOM 617 O O . ASP A 1 80 ? 18.027 1.910 -25.139 1.00 94.25 80 ASP A O 1
ATOM 621 N N . LEU A 1 81 ? 18.601 -0.186 -24.572 1.00 94.44 81 LEU A N 1
ATOM 622 C CA . LEU A 1 81 ? 19.341 0.183 -23.371 1.00 94.44 81 LEU A CA 1
ATOM 623 C C . LEU A 1 81 ? 20.651 0.883 -23.748 1.00 94.44 81 LEU A C 1
ATOM 625 O O . LEU A 1 81 ? 21.559 0.282 -24.323 1.00 94.44 81 LEU A O 1
ATOM 629 N N . LYS A 1 82 ? 20.766 2.153 -23.357 1.00 92.69 82 LYS A N 1
ATOM 630 C CA . LYS A 1 82 ? 21.984 2.954 -23.503 1.00 92.69 82 LYS A CA 1
ATOM 631 C C . LYS A 1 82 ? 22.734 3.016 -22.176 1.00 92.69 82 LYS A C 1
ATOM 633 O O . LYS A 1 82 ? 22.158 3.384 -21.160 1.00 92.69 82 LYS A O 1
ATOM 638 N N . GLY A 1 83 ? 24.029 2.712 -22.180 1.00 92.06 83 GLY A N 1
ATOM 639 C CA . GLY A 1 83 ? 24.858 2.760 -20.971 1.00 92.06 83 GLY A CA 1
ATOM 640 C C . GLY A 1 83 ? 24.557 1.637 -19.972 1.00 92.06 83 GLY A C 1
ATOM 641 O O . GLY A 1 83 ? 24.048 0.579 -20.338 1.00 92.06 83 GLY A O 1
ATOM 642 N N . SER A 1 84 ? 24.928 1.843 -18.707 1.00 93.62 84 SER A N 1
ATOM 643 C CA . SER A 1 84 ? 24.745 0.850 -17.645 1.00 93.62 84 SER A CA 1
ATOM 644 C C . SER A 1 84 ? 23.386 0.976 -16.943 1.00 93.62 84 SER A C 1
ATOM 646 O O . SER A 1 84 ? 22.878 2.088 -16.808 1.00 93.62 84 SER A O 1
ATOM 648 N N . PRO A 1 85 ? 22.828 -0.133 -16.420 1.00 95.56 85 PRO A N 1
ATOM 649 C CA . PRO A 1 85 ? 21.658 -0.103 -15.550 1.00 95.56 85 PRO A CA 1
ATOM 650 C C . PRO A 1 85 ? 21.910 0.747 -14.306 1.00 95.56 85 PRO A C 1
ATOM 652 O O . PRO A 1 85 ? 22.935 0.575 -13.639 1.00 95.56 85 PRO A O 1
ATOM 655 N N . GLU A 1 86 ? 20.951 1.599 -13.973 1.00 94.00 86 GLU A N 1
ATOM 656 C CA . GLU A 1 86 ? 21.052 2.635 -12.946 1.00 94.00 86 GLU A CA 1
ATOM 657 C C . GLU A 1 86 ? 19.712 2.772 -12.215 1.00 94.00 86 GLU A C 1
ATOM 659 O O . GLU A 1 86 ? 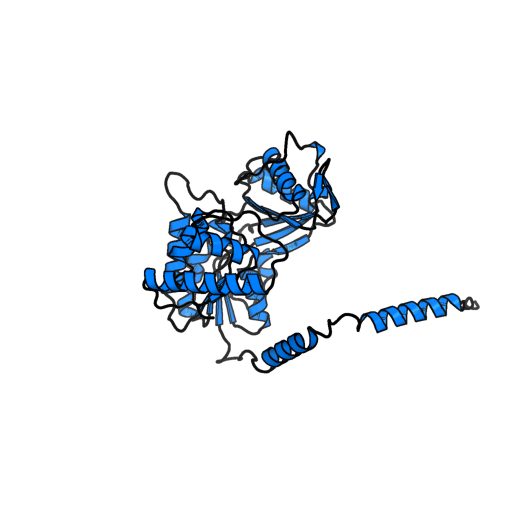18.662 2.545 -12.810 1.00 94.00 86 GLU A O 1
ATOM 664 N N . HIS A 1 87 ? 19.751 3.098 -10.921 1.00 88.88 87 HIS A N 1
ATOM 665 C CA . HIS A 1 87 ? 18.554 3.348 -10.115 1.00 88.88 87 HIS A CA 1
ATOM 666 C C . HIS A 1 87 ? 18.163 4.826 -10.190 1.00 88.88 87 HIS A C 1
ATOM 668 O O . HIS A 1 87 ? 19.014 5.698 -10.046 1.00 88.88 87 HIS A O 1
ATOM 674 N N . PHE A 1 88 ? 16.863 5.077 -10.324 1.00 89.38 88 PHE A N 1
ATOM 675 C CA . PHE A 1 88 ? 16.256 6.405 -10.307 1.00 89.38 88 PHE A CA 1
ATOM 676 C C . PHE A 1 88 ? 15.112 6.418 -9.290 1.00 89.38 88 PHE A C 1
ATOM 678 O O . PHE A 1 88 ? 14.419 5.406 -9.133 1.00 89.38 88 PHE A O 1
ATOM 685 N N . ASN A 1 89 ? 14.913 7.546 -8.606 1.00 82.06 89 ASN A N 1
ATOM 686 C CA . ASN A 1 89 ? 13.791 7.723 -7.674 1.00 82.06 89 ASN A CA 1
ATOM 687 C C . ASN A 1 89 ? 12.476 7.990 -8.424 1.00 82.06 89 ASN A C 1
ATOM 689 O O . ASN A 1 89 ? 11.442 7.444 -8.058 1.00 82.06 89 ASN A O 1
ATOM 693 N N . GLU A 1 90 ? 12.552 8.761 -9.506 1.00 85.88 90 GLU A N 1
ATOM 694 C CA . GLU A 1 90 ? 11.452 9.112 -10.404 1.00 85.88 90 GLU A CA 1
ATOM 695 C C . GLU A 1 90 ? 11.873 8.819 -11.847 1.00 85.88 90 GLU A C 1
ATOM 697 O O . GLU A 1 90 ? 13.060 8.883 -12.173 1.00 85.88 90 GLU A O 1
ATOM 702 N N . ILE A 1 91 ? 10.909 8.479 -12.702 1.00 92.62 91 ILE A N 1
ATOM 703 C CA . ILE A 1 91 ? 11.136 8.151 -14.107 1.00 92.62 91 ILE A CA 1
ATOM 704 C C . ILE A 1 91 ? 10.464 9.194 -15.004 1.00 92.62 91 ILE A C 1
ATOM 706 O O . ILE A 1 91 ? 9.244 9.317 -15.036 1.00 92.62 91 ILE A O 1
ATOM 710 N N . SER A 1 92 ? 11.253 9.914 -15.795 1.00 94.00 92 SER A N 1
ATOM 711 C CA . SER A 1 92 ? 10.763 10.962 -16.703 1.00 94.00 92 SER A CA 1
ATOM 712 C C . SER A 1 92 ? 10.869 10.578 -18.186 1.00 94.00 92 SER A C 1
ATOM 714 O O . SER A 1 92 ? 10.217 11.174 -19.051 1.00 94.00 92 SER A O 1
ATOM 716 N N . SER A 1 93 ? 11.675 9.560 -18.505 1.00 96.12 93 SER A N 1
ATOM 717 C CA . SER A 1 93 ? 11.959 9.149 -19.883 1.00 96.12 93 SER A CA 1
ATOM 718 C C . SER A 1 93 ? 12.014 7.631 -20.074 1.00 96.12 93 SER A C 1
ATOM 720 O O . SER A 1 93 ? 12.238 6.860 -19.139 1.00 96.12 93 SER A O 1
ATOM 722 N N . LYS A 1 94 ? 11.876 7.190 -21.333 1.00 95.50 94 LYS A N 1
ATOM 723 C CA . LYS A 1 94 ? 12.011 5.774 -21.717 1.00 95.50 94 LYS A CA 1
ATOM 724 C C . LYS A 1 94 ? 13.410 5.223 -21.416 1.00 95.50 94 LYS A C 1
ATOM 726 O O . LYS A 1 94 ? 13.546 4.049 -21.084 1.00 95.50 94 LYS A O 1
ATOM 731 N N . GLU A 1 95 ? 14.444 6.061 -21.515 1.00 96.06 95 GLU A N 1
ATOM 732 C CA . GLU A 1 95 ? 15.819 5.660 -21.201 1.00 96.06 95 GLU A CA 1
ATOM 733 C C . GLU A 1 95 ? 15.995 5.389 -19.702 1.00 96.06 95 GLU A C 1
ATOM 735 O O . GLU A 1 95 ? 16.516 4.336 -19.329 1.00 96.06 95 GLU A O 1
ATOM 740 N N . GLU A 1 96 ? 15.519 6.298 -18.847 1.00 96.69 96 GLU A N 1
ATOM 741 C CA . GLU A 1 96 ? 15.537 6.122 -17.389 1.00 96.69 96 GLU A CA 1
ATOM 742 C C . GLU A 1 96 ? 14.728 4.899 -16.971 1.00 96.69 96 GLU A C 1
ATOM 744 O O . GLU A 1 96 ? 15.206 4.088 -16.177 1.00 96.69 96 GLU A O 1
ATOM 749 N N . PHE A 1 97 ? 13.542 4.713 -17.560 1.00 96.56 97 PHE A N 1
ATOM 750 C CA . PHE A 1 97 ? 12.717 3.536 -17.313 1.00 96.56 97 PHE A CA 1
ATOM 751 C C . PHE A 1 97 ? 13.492 2.249 -17.607 1.00 96.56 97 PHE A C 1
ATOM 753 O O . PHE A 1 97 ? 13.583 1.366 -16.755 1.00 96.56 97 PHE A O 1
ATOM 760 N N . LEU A 1 98 ? 14.103 2.153 -18.788 1.00 97.06 98 LEU A N 1
ATOM 761 C CA . LEU A 1 98 ? 14.805 0.947 -19.208 1.00 97.06 98 LEU A CA 1
ATOM 762 C C . LEU A 1 98 ? 16.050 0.671 -18.353 1.00 97.06 98 LEU A C 1
ATOM 764 O O . LEU A 1 98 ? 16.296 -0.481 -17.980 1.00 97.06 98 LEU A O 1
ATOM 768 N N . LYS A 1 99 ? 16.812 1.710 -17.986 1.00 97.50 99 LYS A N 1
ATOM 769 C CA . LYS A 1 99 ? 17.945 1.599 -17.051 1.00 97.50 99 LYS A CA 1
ATOM 770 C C . LYS A 1 99 ? 17.492 1.144 -15.663 1.00 97.50 99 LYS A C 1
ATOM 772 O O . LYS A 1 99 ? 18.096 0.215 -15.120 1.00 97.50 99 LYS A O 1
ATOM 777 N N . SER A 1 100 ? 16.422 1.748 -15.141 1.00 95.69 100 SER A N 1
ATOM 778 C CA . SER A 1 100 ? 15.831 1.442 -13.833 1.00 95.69 100 SER A CA 1
ATOM 779 C C . SER A 1 100 ? 15.312 0.011 -13.779 1.00 95.69 100 SER A C 1
ATOM 781 O O . SER A 1 100 ? 15.750 -0.773 -12.938 1.00 95.69 100 SER A O 1
ATOM 783 N N . PHE A 1 101 ? 14.472 -0.388 -14.738 1.00 96.69 101 PHE A N 1
ATOM 784 C CA . PHE A 1 101 ? 13.988 -1.762 -14.853 1.00 96.69 101 PHE A CA 1
ATOM 785 C C . PHE A 1 101 ? 15.149 -2.760 -14.881 1.00 96.69 101 PHE A C 1
ATOM 787 O O . PHE A 1 101 ? 15.186 -3.700 -14.084 1.00 96.69 101 PHE A O 1
ATOM 794 N N . THR A 1 102 ? 16.146 -2.524 -15.741 1.00 97.06 102 THR A N 1
ATOM 795 C CA . THR A 1 102 ? 17.292 -3.432 -15.885 1.00 97.06 102 THR A CA 1
ATOM 796 C C . THR A 1 102 ? 18.118 -3.521 -14.597 1.00 97.06 102 THR A C 1
ATOM 798 O O . THR A 1 102 ? 18.652 -4.587 -14.272 1.00 97.06 102 THR A O 1
ATOM 801 N N . TYR A 1 103 ? 18.212 -2.428 -13.830 1.00 95.00 103 TYR A N 1
ATOM 802 C CA . TYR A 1 103 ? 18.921 -2.399 -12.553 1.00 95.00 103 TYR A CA 1
ATOM 803 C C . TYR A 1 103 ? 18.267 -3.324 -11.524 1.00 95.00 103 TYR A C 1
ATOM 805 O O . TYR A 1 103 ? 18.974 -4.078 -10.860 1.00 95.00 103 TYR A O 1
ATOM 813 N N . PHE A 1 104 ? 16.941 -3.322 -11.403 1.00 92.69 104 PHE A N 1
ATOM 814 C CA . PHE A 1 104 ? 16.244 -4.218 -10.472 1.00 92.69 104 PHE A CA 1
ATOM 815 C C . PHE A 1 104 ? 16.168 -5.650 -11.002 1.00 92.69 104 PHE A C 1
ATOM 817 O O . PHE A 1 104 ? 16.424 -6.596 -10.252 1.00 92.69 104 PHE A O 1
ATOM 824 N N . PHE A 1 105 ? 15.946 -5.812 -12.308 1.00 95.50 105 PHE A N 1
ATOM 825 C CA . PHE A 1 105 ? 15.913 -7.105 -12.988 1.00 95.50 105 PHE A CA 1
ATOM 826 C C . PHE A 1 105 ? 17.188 -7.921 -12.748 1.00 95.50 105 PHE A C 1
ATOM 828 O O . PHE A 1 105 ? 17.101 -9.087 -12.353 1.00 95.50 105 PHE A O 1
ATOM 835 N N . LYS A 1 106 ? 18.377 -7.313 -12.919 1.00 94.00 106 LYS A N 1
ATOM 836 C CA . LYS A 1 106 ? 19.665 -8.015 -12.743 1.00 94.00 106 LYS A CA 1
ATOM 837 C C . LYS A 1 106 ? 19.912 -8.476 -11.301 1.00 94.00 106 LYS A C 1
ATOM 839 O O . LYS A 1 106 ? 20.670 -9.414 -11.091 1.00 94.00 106 LYS A O 1
ATOM 844 N N . HIS A 1 107 ? 19.286 -7.826 -10.319 1.00 87.62 107 HIS A N 1
ATOM 845 C CA . HIS A 1 107 ? 19.355 -8.222 -8.909 1.00 87.62 107 HIS A CA 1
ATOM 846 C C . HIS A 1 107 ? 18.179 -9.121 -8.492 1.00 87.62 107 HIS A C 1
ATOM 848 O O . HIS A 1 107 ? 18.195 -9.672 -7.395 1.00 87.62 107 HIS A O 1
ATOM 854 N N . GLY A 1 108 ? 17.158 -9.277 -9.344 1.00 85.50 108 GLY A N 1
ATOM 855 C CA . GLY A 1 108 ? 15.916 -9.974 -9.005 1.00 85.50 108 GLY A CA 1
ATOM 856 C C . GLY A 1 108 ? 15.151 -9.292 -7.870 1.00 85.50 108 GLY A C 1
ATOM 857 O O . GLY A 1 108 ? 14.480 -9.965 -7.084 1.00 85.50 108 GLY A O 1
ATOM 858 N N . ALA A 1 109 ? 15.293 -7.972 -7.745 1.00 81.31 109 ALA A N 1
ATOM 859 C CA . ALA A 1 109 ? 14.723 -7.172 -6.669 1.00 81.31 109 ALA A CA 1
ATOM 860 C C . ALA A 1 109 ? 13.383 -6.552 -7.090 1.00 81.31 109 ALA A C 1
ATOM 862 O O . ALA A 1 109 ? 13.178 -6.222 -8.257 1.00 81.31 109 ALA A O 1
ATOM 863 N N . ALA A 1 110 ? 12.470 -6.399 -6.131 1.00 83.50 110 ALA A N 1
ATOM 864 C CA . ALA A 1 110 ? 11.221 -5.687 -6.365 1.00 83.50 110 ALA A CA 1
ATOM 865 C C . ALA A 1 110 ? 11.493 -4.179 -6.395 1.00 83.50 110 ALA A C 1
ATOM 867 O O . ALA A 1 110 ? 12.376 -3.692 -5.687 1.00 83.50 110 ALA A O 1
ATOM 868 N N . ALA A 1 111 ? 10.733 -3.450 -7.201 1.00 83.94 111 ALA A N 1
ATOM 869 C CA . ALA A 1 111 ? 10.736 -1.996 -7.199 1.00 83.94 111 ALA A CA 1
ATOM 870 C C . ALA A 1 111 ? 9.374 -1.472 -7.634 1.00 83.94 111 ALA A C 1
ATOM 872 O O . ALA A 1 111 ? 8.672 -2.134 -8.395 1.00 83.94 111 ALA A O 1
ATOM 873 N N . GLU A 1 112 ? 9.055 -0.272 -7.175 1.00 86.75 112 GLU A N 1
ATOM 874 C CA . GLU A 1 112 ? 7.876 0.493 -7.558 1.00 86.75 112 GLU A CA 1
ATOM 875 C C . GLU A 1 112 ? 8.309 1.933 -7.813 1.00 86.75 112 GLU A C 1
ATOM 877 O O . GLU A 1 112 ? 9.020 2.515 -6.989 1.00 86.75 112 GLU A O 1
ATOM 882 N N . ARG A 1 113 ? 8.005 2.474 -8.994 1.00 88.62 113 ARG A N 1
ATOM 883 C CA . ARG A 1 113 ? 8.440 3.814 -9.397 1.00 88.62 113 ARG A CA 1
ATOM 884 C C . ARG A 1 113 ? 7.298 4.623 -9.981 1.00 88.62 113 ARG A C 1
ATOM 886 O O . ARG A 1 113 ? 6.473 4.105 -10.734 1.00 88.62 113 ARG A O 1
ATOM 893 N N . PHE A 1 114 ? 7.339 5.914 -9.672 1.00 90.62 114 PHE A N 1
ATOM 894 C CA . PHE A 1 114 ? 6.492 6.916 -10.286 1.00 90.62 114 PHE A CA 1
ATOM 895 C C . PHE A 1 114 ? 7.083 7.353 -11.632 1.00 90.62 114 PHE A C 1
ATOM 897 O O . PHE A 1 114 ? 8.275 7.668 -11.724 1.00 90.62 114 PHE A O 1
ATOM 904 N N . MET A 1 115 ? 6.243 7.383 -12.665 1.00 93.12 115 MET A N 1
ATOM 905 C CA . MET A 1 115 ? 6.548 7.998 -13.950 1.00 93.12 115 MET A CA 1
ATOM 906 C C . MET A 1 115 ? 5.885 9.369 -14.022 1.00 93.12 115 MET A C 1
ATOM 908 O O . MET A 1 115 ? 4.663 9.433 -14.024 1.00 93.12 115 MET A O 1
ATOM 912 N N . SER A 1 116 ? 6.645 10.457 -14.130 1.00 91.94 116 SER A N 1
ATOM 913 C CA . SER A 1 116 ? 6.066 11.807 -14.253 1.00 91.94 116 SER A CA 1
ATOM 914 C C . SER A 1 116 ? 5.605 12.156 -15.663 1.00 91.94 116 SER A C 1
ATOM 916 O O . SER A 1 116 ? 4.793 13.058 -15.856 1.00 91.94 116 SER A O 1
ATOM 918 N N . ASN A 1 117 ? 6.097 11.437 -16.671 1.00 94.44 117 ASN A N 1
ATOM 919 C CA . ASN A 1 117 ? 5.699 11.636 -18.057 1.00 94.44 117 ASN A CA 1
ATOM 920 C C . ASN A 1 117 ? 4.418 10.853 -18.379 1.00 94.44 117 ASN A C 1
ATOM 922 O O . ASN A 1 117 ? 4.477 9.739 -18.898 1.00 94.44 117 ASN A O 1
ATOM 926 N N . SER A 1 118 ? 3.261 11.457 -18.098 1.00 93.69 118 SER A N 1
ATOM 927 C CA . SER A 1 118 ? 1.941 10.844 -18.316 1.00 93.69 118 SER A CA 1
ATOM 928 C C . SER A 1 118 ? 1.707 10.375 -19.751 1.00 93.69 118 SER A C 1
ATOM 930 O O . SER A 1 118 ? 1.133 9.315 -19.965 1.00 93.69 118 SER A O 1
ATOM 932 N N . LYS A 1 119 ? 2.203 11.109 -20.758 1.00 96.00 119 LYS A N 1
ATOM 933 C CA . LYS A 1 119 ? 2.051 10.699 -22.162 1.00 96.00 119 LYS A CA 1
ATOM 934 C C . LYS A 1 119 ? 2.802 9.398 -22.453 1.00 96.00 119 LYS A C 1
ATOM 936 O O . LYS A 1 119 ? 2.248 8.502 -23.078 1.00 96.00 119 LYS A O 1
ATOM 941 N N . LEU A 1 120 ? 4.050 9.294 -21.991 1.00 96.38 120 LEU A N 1
ATOM 942 C CA . LEU A 1 120 ? 4.833 8.064 -22.124 1.00 96.38 120 LEU A CA 1
ATOM 943 C C . LEU A 1 120 ? 4.176 6.907 -21.363 1.00 96.38 120 LEU A C 1
ATOM 945 O O . LEU A 1 120 ? 4.166 5.781 -21.852 1.00 96.38 120 LEU A O 1
ATOM 949 N N . TYR A 1 121 ? 3.633 7.182 -20.177 1.00 96.56 121 TYR A N 1
ATOM 950 C CA . TYR A 1 121 ? 2.930 6.178 -19.389 1.00 96.56 121 TYR A CA 1
ATOM 951 C C . TYR A 1 121 ? 1.716 5.618 -20.143 1.00 96.56 121 TYR A C 1
ATOM 953 O O . TYR A 1 121 ? 1.570 4.402 -20.261 1.00 96.56 121 TYR A O 1
ATOM 961 N N . ASP A 1 122 ? 0.899 6.494 -20.727 1.00 95.38 122 ASP A N 1
ATOM 962 C CA . ASP A 1 122 ? -0.287 6.116 -21.500 1.00 95.38 122 ASP A CA 1
ATOM 963 C C . ASP A 1 122 ? 0.082 5.289 -22.737 1.00 95.38 122 ASP A C 1
ATOM 965 O O . ASP A 1 122 ? -0.515 4.239 -22.982 1.00 95.38 122 ASP A O 1
ATOM 969 N N . GLU A 1 123 ? 1.130 5.696 -23.461 1.00 96.31 123 GLU A N 1
ATOM 970 C CA . GLU A 1 123 ? 1.684 4.931 -24.585 1.00 96.31 123 GLU A CA 1
ATOM 971 C C . GLU A 1 123 ? 2.123 3.517 -24.149 1.00 96.31 123 GLU A C 1
ATOM 973 O O . GLU A 1 123 ? 1.807 2.535 -24.822 1.00 96.31 123 GLU A O 1
ATOM 978 N N . LEU A 1 124 ? 2.790 3.381 -22.996 1.00 96.56 124 LEU A N 1
ATOM 979 C CA . LEU A 1 124 ? 3.224 2.085 -22.457 1.00 96.56 124 LEU A CA 1
ATOM 980 C C . LEU A 1 124 ? 2.050 1.196 -22.025 1.00 96.56 124 LEU A C 1
ATOM 982 O O . LEU A 1 124 ? 2.099 -0.023 -22.230 1.00 96.56 124 LEU A O 1
ATOM 986 N N . VAL A 1 125 ? 0.993 1.773 -21.449 1.00 96.25 125 VAL A N 1
ATOM 987 C CA . VAL A 1 125 ? -0.242 1.046 -21.120 1.00 96.25 125 VAL A CA 1
ATOM 988 C C . VAL A 1 125 ? -0.903 0.535 -22.403 1.00 96.25 125 VAL A C 1
ATOM 990 O O . VAL A 1 125 ? -1.246 -0.645 -22.486 1.00 96.25 125 VAL A O 1
ATOM 993 N N . GLU A 1 126 ? -1.029 1.374 -23.433 1.00 96.06 126 GLU A N 1
ATOM 994 C CA . GLU A 1 126 ? -1.588 0.974 -24.730 1.00 96.06 126 GLU A CA 1
ATOM 995 C C . GLU A 1 126 ? -0.757 -0.108 -25.431 1.00 96.06 126 GLU A C 1
ATOM 997 O O . GLU A 1 126 ? -1.317 -1.037 -26.017 1.00 96.06 126 GLU A O 1
ATOM 1002 N N . GLU A 1 127 ? 0.573 -0.007 -25.392 1.00 96.06 127 GLU A N 1
ATOM 1003 C CA . GLU A 1 127 ? 1.477 -1.041 -25.905 1.00 96.06 127 GLU A CA 1
ATOM 1004 C C . GLU A 1 127 ? 1.312 -2.358 -25.147 1.00 96.06 127 GLU A C 1
ATOM 1006 O O . GLU A 1 127 ? 1.216 -3.420 -25.764 1.00 96.06 127 GLU A O 1
ATOM 1011 N N . SER A 1 128 ? 1.195 -2.289 -23.822 1.00 95.69 128 SER A N 1
ATOM 1012 C CA . SER A 1 128 ? 1.001 -3.463 -22.974 1.00 95.69 128 SER A CA 1
ATOM 1013 C C . SER A 1 128 ? -0.297 -4.193 -23.299 1.00 95.69 128 SER A C 1
ATOM 1015 O O . SER A 1 128 ? -0.305 -5.412 -23.409 1.00 95.69 128 SER A O 1
ATOM 1017 N N . LEU A 1 129 ? -1.388 -3.467 -23.548 1.00 94.62 129 LEU A N 1
ATOM 1018 C CA . LEU A 1 129 ? -2.680 -4.068 -23.897 1.00 94.62 129 LEU A CA 1
ATOM 1019 C C . LEU A 1 129 ? -2.692 -4.809 -25.240 1.00 94.62 129 LEU A C 1
ATOM 1021 O O . LEU A 1 129 ? -3.609 -5.591 -25.491 1.00 94.62 129 LEU A O 1
ATOM 1025 N N . LYS A 1 130 ? -1.690 -4.592 -26.099 1.00 96.19 130 LYS A N 1
ATOM 1026 C CA . LYS A 1 130 ? -1.521 -5.337 -27.357 1.00 96.19 130 LYS A CA 1
ATOM 1027 C C . LYS A 1 130 ? -0.852 -6.698 -27.138 1.00 96.19 130 LYS A C 1
ATOM 1029 O O . LYS A 1 130 ? -0.834 -7.513 -28.061 1.00 96.19 130 LYS A O 1
ATOM 1034 N N . LEU A 1 131 ? -0.294 -6.954 -25.952 1.00 95.25 131 LEU A N 1
ATOM 1035 C CA . LEU A 1 131 ? 0.360 -8.216 -25.621 1.00 95.25 131 LEU A CA 1
ATOM 1036 C C . LEU A 1 131 ? -0.678 -9.275 -25.208 1.00 95.25 131 LEU A C 1
ATOM 1038 O O . LEU A 1 131 ? -1.589 -8.980 -24.435 1.00 95.25 131 LEU A O 1
ATOM 1042 N N . PRO A 1 132 ? -0.545 -10.530 -25.679 1.00 90.50 132 PRO A N 1
ATOM 1043 C CA . PRO A 1 132 ? -1.560 -11.566 -25.468 1.00 90.50 132 PRO A CA 1
ATOM 1044 C C . PRO A 1 132 ? -1.694 -12.017 -24.006 1.00 90.50 132 PRO A C 1
ATOM 1046 O O . PRO A 1 132 ? -2.765 -12.462 -23.604 1.00 90.50 132 PRO A O 1
ATOM 1049 N N . ASP A 1 133 ? -0.627 -11.890 -23.215 1.00 90.19 133 ASP A N 1
ATOM 1050 C CA . ASP A 1 133 ? -0.575 -12.353 -21.822 1.00 90.19 133 ASP A CA 1
ATOM 1051 C C . ASP A 1 133 ? -0.927 -11.253 -20.805 1.00 90.19 133 ASP A C 1
ATOM 1053 O O . ASP A 1 133 ? -0.839 -11.467 -19.590 1.00 90.19 133 ASP A O 1
ATOM 1057 N N . SER A 1 134 ? -1.310 -10.063 -21.280 1.00 94.81 134 SER A N 1
ATOM 1058 C CA . SER A 1 134 ? -1.680 -8.960 -20.401 1.00 94.81 134 SER A CA 1
ATOM 1059 C C . SER A 1 134 ? -3.040 -9.187 -19.757 1.00 94.81 134 SER A C 1
ATOM 1061 O O . SER A 1 134 ? -4.017 -9.557 -20.409 1.00 94.81 134 SER A O 1
ATOM 1063 N N . ARG A 1 135 ? -3.110 -8.953 -18.446 1.00 95.12 135 ARG A N 1
ATOM 1064 C CA . ARG A 1 135 ? -4.324 -9.178 -17.653 1.00 95.12 135 ARG A CA 1
ATOM 1065 C C . ARG A 1 135 ? -4.538 -8.063 -16.647 1.00 95.12 135 ARG A C 1
ATOM 1067 O O . ARG A 1 135 ? -3.587 -7.513 -16.100 1.00 95.12 135 ARG A O 1
ATOM 1074 N N . TRP A 1 136 ? -5.806 -7.792 -16.384 1.00 93.75 136 TRP A N 1
ATOM 1075 C CA . TRP A 1 136 ? -6.245 -6.807 -15.412 1.00 93.75 136 TRP A CA 1
ATOM 1076 C C . TRP A 1 136 ? -6.646 -7.472 -14.096 1.00 93.75 136 TRP A C 1
ATOM 1078 O O . TRP A 1 136 ? -7.271 -8.536 -14.106 1.00 93.75 136 TRP A O 1
ATOM 1088 N N . ALA A 1 137 ? -6.347 -6.827 -12.973 1.00 92.94 137 ALA A N 1
ATOM 1089 C CA . ALA A 1 137 ? -6.928 -7.158 -11.679 1.00 92.94 137 ALA A CA 1
ATOM 1090 C C . ALA A 1 137 ? -7.197 -5.894 -10.862 1.00 92.94 137 ALA A C 1
ATOM 1092 O O . ALA A 1 137 ? -6.619 -4.839 -11.102 1.00 92.94 137 ALA A O 1
ATOM 1093 N N . ILE A 1 138 ? -8.077 -6.009 -9.869 1.00 92.50 138 ILE A N 1
ATOM 1094 C CA . ILE A 1 138 ? -8.216 -4.954 -8.870 1.00 92.50 138 ILE A CA 1
ATOM 1095 C C . ILE A 1 138 ? -6.966 -4.916 -7.989 1.00 92.50 138 ILE A C 1
ATOM 1097 O O . ILE A 1 138 ? -6.588 -5.943 -7.422 1.00 92.50 138 ILE A O 1
ATOM 1101 N N . GLY A 1 139 ? -6.365 -3.736 -7.890 1.00 92.06 139 GLY A N 1
ATOM 1102 C CA . GLY A 1 139 ? -5.200 -3.461 -7.066 1.00 92.06 139 GLY A CA 1
ATOM 1103 C C . GLY A 1 139 ? -5.532 -2.584 -5.861 1.00 92.06 139 GLY A C 1
ATOM 1104 O O . GLY A 1 139 ? -6.656 -2.096 -5.684 1.00 92.06 139 GLY A O 1
ATOM 1105 N N . GLY A 1 140 ? -4.521 -2.387 -5.021 1.00 91.75 140 GLY A N 1
ATOM 1106 C CA . GLY A 1 140 ? -4.601 -1.593 -3.801 1.00 91.75 140 GLY A CA 1
ATOM 1107 C C . GLY A 1 140 ? -4.941 -2.426 -2.564 1.00 91.75 140 GLY A C 1
ATOM 1108 O O . GLY A 1 140 ? -5.900 -3.203 -2.529 1.00 91.75 140 GLY A O 1
ATOM 1109 N N . ASN A 1 141 ? -4.170 -2.218 -1.498 1.00 93.31 141 ASN A N 1
ATOM 1110 C CA . ASN A 1 141 ? -4.320 -2.961 -0.245 1.00 93.31 141 ASN A CA 1
ATOM 1111 C C . ASN A 1 141 ? -5.714 -2.785 0.375 1.00 93.31 141 ASN A C 1
ATOM 1113 O O . ASN A 1 141 ? -6.326 -3.761 0.810 1.00 93.31 141 ASN A O 1
ATOM 1117 N N . ALA A 1 142 ? -6.243 -1.557 0.394 1.00 95.62 142 ALA A N 1
ATOM 1118 C CA . ALA A 1 142 ? -7.543 -1.271 0.997 1.00 95.62 142 ALA A CA 1
ATOM 1119 C C . ALA A 1 142 ? -8.710 -1.979 0.266 1.00 95.62 142 ALA A C 1
ATOM 1121 O O . ALA A 1 142 ? -9.477 -2.665 0.945 1.00 95.62 142 ALA A O 1
ATOM 1122 N N . PRO A 1 143 ? -8.838 -1.925 -1.077 1.00 95.56 143 PRO A N 1
ATOM 1123 C CA . PRO A 1 143 ? -9.835 -2.697 -1.822 1.00 95.56 143 PRO A CA 1
ATOM 1124 C C . PRO A 1 143 ? -9.729 -4.211 -1.631 1.00 95.56 143 PRO A C 1
ATOM 1126 O O . PRO A 1 143 ? -10.747 -4.889 -1.468 1.00 95.56 143 PRO A O 1
ATOM 1129 N N . LEU A 1 144 ? -8.510 -4.758 -1.619 1.00 95.56 144 LEU A N 1
ATOM 1130 C CA . LEU A 1 144 ? -8.294 -6.193 -1.427 1.00 95.56 144 LEU A CA 1
ATOM 1131 C C . LEU A 1 144 ? -8.709 -6.642 -0.019 1.00 95.56 144 LEU A C 1
ATOM 1133 O O . LEU A 1 144 ? -9.448 -7.621 0.123 1.00 95.56 144 LEU A O 1
ATOM 1137 N N . MET A 1 145 ? -8.319 -5.890 1.016 1.00 97.25 145 MET A N 1
ATOM 1138 C CA . MET A 1 145 ? -8.778 -6.131 2.385 1.00 97.25 145 MET A CA 1
ATOM 1139 C C . MET A 1 145 ? -10.293 -5.961 2.511 1.00 97.25 145 MET A C 1
ATOM 1141 O O . MET A 1 145 ? -10.939 -6.792 3.141 1.00 97.25 145 MET A O 1
ATOM 1145 N N . ALA A 1 146 ? -10.885 -4.943 1.878 1.00 97.62 146 ALA A N 1
ATOM 1146 C CA . ALA A 1 146 ? -12.328 -4.712 1.887 1.00 97.62 146 ALA A CA 1
ATOM 1147 C C . ALA A 1 146 ? -13.099 -5.927 1.347 1.00 97.62 146 ALA A C 1
ATOM 1149 O O . ALA A 1 146 ? -14.044 -6.393 1.988 1.00 97.62 146 ALA A O 1
ATOM 1150 N N . LYS A 1 147 ? -12.652 -6.498 0.219 1.00 96.75 147 LYS A N 1
ATOM 1151 C CA . LYS A 1 147 ? -13.216 -7.746 -0.318 1.00 96.75 147 LYS A CA 1
ATOM 1152 C C . LYS A 1 147 ? -13.072 -8.895 0.672 1.00 96.75 147 LYS A C 1
ATOM 1154 O O . LYS A 1 147 ? -14.043 -9.617 0.885 1.00 96.75 147 LYS A O 1
ATOM 1159 N N . ARG A 1 148 ? -11.900 -9.052 1.302 1.00 96.06 148 ARG A N 1
ATOM 1160 C CA . ARG A 1 148 ? -11.694 -10.122 2.286 1.00 96.06 148 ARG A CA 1
ATOM 1161 C C . ARG A 1 148 ? -12.610 -9.959 3.499 1.00 96.06 148 ARG A C 1
ATOM 1163 O O . ARG A 1 148 ? -13.308 -10.904 3.832 1.00 96.06 148 ARG A O 1
ATOM 1170 N N . PHE A 1 149 ? -12.682 -8.776 4.107 1.00 97.12 149 PHE A N 1
ATOM 1171 C CA . PHE A 1 149 ? -13.584 -8.503 5.231 1.00 97.12 149 PHE A CA 1
ATOM 1172 C C . PHE A 1 149 ? -15.050 -8.772 4.882 1.00 97.12 149 PHE A C 1
ATOM 1174 O O . PHE A 1 149 ? -15.776 -9.362 5.680 1.00 97.12 149 PHE A O 1
ATOM 1181 N N . HIS A 1 150 ? -15.482 -8.380 3.683 1.00 96.94 150 HIS A N 1
ATOM 1182 C CA . HIS A 1 150 ? -16.832 -8.669 3.214 1.00 96.94 150 HIS A CA 1
ATOM 1183 C C . HIS A 1 150 ? -17.087 -10.179 3.086 1.00 96.94 150 HIS A C 1
ATOM 1185 O O . HIS A 1 150 ? -18.130 -10.652 3.530 1.00 96.94 150 HIS A O 1
ATOM 1191 N N . MET A 1 151 ? -16.127 -10.946 2.553 1.00 94.75 151 MET A N 1
ATOM 1192 C CA . MET A 1 151 ? -16.218 -12.413 2.489 1.00 94.75 151 MET A CA 1
ATOM 1193 C C . MET A 1 151 ? -16.321 -13.056 3.879 1.00 94.75 151 MET A C 1
ATOM 1195 O O . MET A 1 151 ? -17.038 -14.039 4.034 1.00 94.75 151 MET A O 1
ATOM 1199 N N . GLU A 1 152 ? -15.670 -12.474 4.888 1.00 92.62 152 GLU A N 1
ATOM 1200 C CA . GLU A 1 152 ? -15.792 -12.890 6.294 1.00 92.62 152 GLU A CA 1
ATOM 1201 C C . GLU A 1 152 ? -17.114 -12.449 6.951 1.00 92.62 152 GLU A C 1
ATOM 1203 O O . GLU A 1 152 ? -17.350 -12.720 8.125 1.00 92.62 152 GLU A O 1
ATOM 1208 N N . GLY A 1 153 ? -17.992 -11.740 6.236 1.00 95.00 153 GLY A N 1
ATOM 1209 C CA . GLY A 1 153 ? -19.291 -11.303 6.747 1.00 95.00 153 GLY A CA 1
ATOM 1210 C C . GLY A 1 153 ? -19.268 -9.978 7.511 1.00 95.00 153 GLY A C 1
ATOM 1211 O O . GLY A 1 153 ? -20.218 -9.684 8.236 1.00 95.00 153 GLY A O 1
ATOM 1212 N N . TRP A 1 154 ? -18.235 -9.148 7.363 1.00 97.19 154 TRP A N 1
ATOM 1213 C CA . TRP A 1 154 ? -18.219 -7.796 7.934 1.00 97.19 154 TRP A CA 1
ATOM 1214 C C . TRP A 1 154 ? -19.032 -6.812 7.084 1.00 97.19 154 TRP A C 1
ATOM 1216 O O . TRP A 1 154 ? -19.132 -6.948 5.864 1.00 97.19 154 TRP A O 1
ATOM 1226 N N . LYS A 1 155 ? -19.564 -5.759 7.719 1.00 98.12 155 LYS A N 1
ATOM 1227 C CA . LYS A 1 155 ? -20.007 -4.562 6.986 1.00 98.12 155 LYS A CA 1
ATOM 1228 C C . LYS A 1 155 ? -18.792 -3.705 6.675 1.00 98.12 155 LYS A C 1
ATOM 1230 O O . LYS A 1 155 ? -18.005 -3.412 7.577 1.00 98.12 155 LYS A O 1
ATOM 1235 N N . VAL A 1 156 ? -18.672 -3.269 5.428 1.00 98.56 156 VAL A N 1
ATOM 1236 C CA . VAL A 1 156 ? -17.457 -2.619 4.937 1.00 98.56 156 VAL A CA 1
ATOM 1237 C C . VAL A 1 156 ? -17.771 -1.237 4.378 1.00 98.56 156 VAL A C 1
ATOM 1239 O O . VAL A 1 156 ? -18.661 -1.090 3.540 1.00 98.56 156 VAL A O 1
ATOM 1242 N N . LEU A 1 157 ? -17.012 -0.246 4.842 1.00 98.44 157 LEU A N 1
ATOM 1243 C CA . LEU A 1 157 ? -16.908 1.088 4.259 1.00 98.44 157 LEU A CA 1
ATOM 1244 C C . LEU A 1 157 ? -15.498 1.249 3.681 1.00 98.44 157 LEU A C 1
ATOM 1246 O O . LEU A 1 157 ? -14.519 1.114 4.410 1.00 98.44 157 LEU A O 1
ATOM 1250 N N . LEU A 1 158 ? -15.386 1.541 2.390 1.00 98.00 158 LEU A N 1
ATOM 1251 C CA . LEU A 1 158 ? -14.120 1.718 1.685 1.00 98.00 158 LEU A CA 1
ATOM 1252 C C . LEU A 1 158 ? -13.997 3.158 1.178 1.00 98.00 158 LEU A C 1
ATOM 1254 O O . LEU A 1 158 ? -14.777 3.598 0.336 1.00 98.00 158 LEU A O 1
ATOM 1258 N N . GLY A 1 159 ? -12.998 3.884 1.671 1.00 96.69 159 GLY A N 1
ATOM 1259 C CA . GLY A 1 159 ? -12.602 5.184 1.144 1.00 96.69 159 GLY A CA 1
ATOM 1260 C C . GLY A 1 159 ? -11.637 5.022 -0.021 1.00 96.69 159 GLY A C 1
ATOM 1261 O O . GLY A 1 159 ? -10.427 4.914 0.189 1.00 96.69 159 GLY A O 1
ATOM 1262 N N . ALA A 1 160 ? -12.143 5.062 -1.248 1.00 93.81 160 ALA A N 1
ATOM 1263 C CA . ALA A 1 160 ? -11.340 4.935 -2.460 1.00 93.81 160 ALA A CA 1
ATOM 1264 C C . ALA A 1 160 ? -11.961 5.714 -3.623 1.00 93.81 160 ALA A C 1
ATOM 1266 O O . ALA A 1 160 ? -13.183 5.869 -3.707 1.00 93.81 160 ALA A O 1
ATOM 1267 N N . LYS A 1 161 ? -11.106 6.173 -4.538 1.00 90.25 161 LYS A N 1
ATOM 1268 C CA . LYS A 1 161 ? -11.512 6.817 -5.783 1.00 90.25 161 LYS A CA 1
ATOM 1269 C C . LYS A 1 161 ? -11.416 5.796 -6.917 1.00 90.25 161 LYS A C 1
ATOM 1271 O O . LYS A 1 161 ? -10.354 5.233 -7.147 1.00 90.25 161 LYS A O 1
ATOM 1276 N N . MET A 1 162 ? -12.548 5.478 -7.537 1.00 89.38 162 MET A N 1
ATOM 1277 C CA . MET A 1 162 ? -12.697 4.368 -8.482 1.00 89.38 162 MET A CA 1
ATOM 1278 C C . MET A 1 162 ? -13.681 4.756 -9.584 1.00 89.38 162 MET A C 1
ATOM 1280 O O . MET A 1 162 ? -14.771 5.270 -9.303 1.00 89.38 162 MET A O 1
ATOM 1284 N N . SER A 1 163 ? -13.345 4.439 -10.830 1.00 89.31 163 SER A N 1
ATOM 1285 C CA . SER A 1 163 ? -14.259 4.552 -11.962 1.00 89.31 163 SER A CA 1
ATOM 1286 C C . SER A 1 163 ? -15.444 3.590 -11.821 1.00 89.31 163 SER A C 1
ATOM 1288 O O . SER A 1 163 ? -15.417 2.613 -11.060 1.00 89.31 163 SER A O 1
ATOM 1290 N N . LYS A 1 164 ? -16.495 3.806 -12.624 1.00 88.00 164 LYS A N 1
ATOM 1291 C CA . LYS A 1 164 ? -17.623 2.861 -12.733 1.00 88.00 164 LYS A CA 1
ATOM 1292 C C . LYS A 1 164 ? -17.150 1.446 -13.075 1.00 88.00 164 LYS A C 1
ATOM 1294 O O . LYS A 1 164 ? -17.688 0.486 -12.530 1.00 88.00 164 LYS A O 1
ATOM 1299 N N . LYS A 1 165 ? -16.132 1.314 -13.934 1.00 87.06 165 LYS A N 1
ATOM 1300 C CA . LYS A 1 165 ? -15.585 0.018 -14.349 1.00 87.06 165 LYS A CA 1
ATOM 1301 C C . LYS A 1 165 ? -14.920 -0.689 -13.173 1.00 87.06 165 LYS A C 1
ATOM 1303 O O . LYS A 1 165 ? -15.269 -1.834 -12.895 1.00 87.06 165 LYS A O 1
ATOM 1308 N N . LEU A 1 166 ? -14.023 -0.018 -12.450 1.00 88.00 166 LEU A N 1
ATOM 1309 C CA . LEU A 1 166 ? -13.305 -0.640 -11.338 1.00 88.00 166 LEU A CA 1
ATOM 1310 C C . LEU A 1 166 ? -14.242 -0.989 -10.171 1.00 88.00 166 LEU A C 1
ATOM 1312 O O . LEU A 1 166 ? -14.082 -2.041 -9.552 1.00 88.00 166 LEU A O 1
ATOM 1316 N N . LYS A 1 167 ? -15.284 -0.178 -9.933 1.00 90.25 167 LYS A N 1
ATOM 1317 C CA . LYS A 1 167 ? -16.342 -0.480 -8.950 1.00 90.25 167 LYS A CA 1
ATOM 1318 C C . LYS A 1 167 ? -17.037 -1.821 -9.210 1.00 90.25 167 LYS A C 1
ATOM 1320 O O . LYS A 1 167 ? -17.395 -2.488 -8.248 1.00 90.25 167 LYS A O 1
ATOM 1325 N N . THR A 1 168 ? -17.183 -2.264 -10.466 1.00 90.56 168 THR A N 1
ATOM 1326 C CA . THR A 1 168 ? -17.802 -3.577 -10.767 1.00 90.56 168 THR A CA 1
ATOM 1327 C C . THR A 1 168 ? -17.007 -4.772 -10.225 1.00 90.56 168 THR A C 1
ATOM 1329 O O . THR A 1 168 ? -17.568 -5.848 -10.035 1.00 90.56 168 THR A O 1
ATOM 1332 N N . SER A 1 169 ? -15.718 -4.585 -9.922 1.00 90.62 169 SER A N 1
ATOM 1333 C CA . SER A 1 169 ? -14.844 -5.605 -9.325 1.00 90.62 169 SER A CA 1
ATOM 1334 C C . SER A 1 169 ? -15.003 -5.737 -7.800 1.00 90.62 169 SER A C 1
ATOM 1336 O O . SER A 1 169 ? -14.402 -6.637 -7.190 1.00 90.62 169 SER A O 1
ATOM 1338 N N . ILE A 1 170 ? -15.786 -4.842 -7.184 1.00 93.44 170 ILE A N 1
ATOM 1339 C CA . ILE A 1 170 ? -16.108 -4.796 -5.757 1.00 93.44 170 ILE A CA 1
ATOM 1340 C C . ILE A 1 170 ? -17.560 -5.262 -5.543 1.00 93.44 170 ILE A C 1
ATOM 1342 O O . ILE A 1 170 ? -18.449 -4.828 -6.274 1.00 93.44 170 ILE A O 1
ATOM 1346 N N . PRO A 1 171 ? -17.836 -6.129 -4.547 1.00 95.38 171 PRO A N 1
ATOM 1347 C CA . PRO A 1 171 ? -19.205 -6.496 -4.188 1.00 95.38 171 PRO A CA 1
ATOM 1348 C C . PRO A 1 171 ? -20.071 -5.268 -3.874 1.00 95.38 171 PRO A C 1
ATOM 1350 O O . PRO A 1 171 ? -19.643 -4.385 -3.134 1.00 95.38 171 PRO A O 1
ATOM 1353 N N . SER A 1 172 ? -21.306 -5.239 -4.382 1.00 93.81 172 SER A N 1
ATOM 1354 C CA . SER A 1 172 ? -22.229 -4.096 -4.250 1.00 93.81 172 SER A CA 1
ATOM 1355 C C . SER A 1 172 ? -22.602 -3.742 -2.808 1.00 93.81 172 SER A C 1
ATOM 1357 O O . SER A 1 172 ? -23.023 -2.620 -2.543 1.00 93.81 172 SER A O 1
ATOM 1359 N N . ASP A 1 173 ? -22.452 -4.691 -1.884 1.00 95.00 173 ASP A N 1
ATOM 1360 C CA . ASP A 1 173 ? -22.739 -4.506 -0.459 1.00 95.00 173 ASP A CA 1
ATOM 1361 C C . ASP A 1 173 ? -21.629 -3.740 0.280 1.00 95.00 173 ASP A C 1
ATOM 1363 O O . ASP A 1 173 ? -21.818 -3.318 1.424 1.00 95.00 173 ASP A O 1
ATOM 1367 N N . ILE A 1 174 ? -20.460 -3.565 -0.347 1.00 97.00 174 ILE A N 1
ATOM 1368 C CA . ILE A 1 174 ? -19.396 -2.710 0.176 1.00 97.00 174 ILE A CA 1
ATOM 1369 C C . ILE A 1 174 ? -19.747 -1.260 -0.149 1.00 97.00 174 ILE A C 1
ATOM 1371 O O . ILE A 1 174 ? -19.843 -0.869 -1.312 1.00 97.00 174 ILE A O 1
ATOM 1375 N N . GLN A 1 175 ? -19.897 -0.437 0.887 1.00 96.50 175 GLN A N 1
ATOM 1376 C CA . GLN A 1 175 ? -20.121 0.991 0.709 1.00 96.50 175 GLN A CA 1
ATOM 1377 C C . GLN A 1 175 ? -18.806 1.659 0.295 1.00 96.50 175 GLN A C 1
ATOM 1379 O O . GLN A 1 175 ? -17.841 1.637 1.054 1.00 96.50 175 GLN A O 1
ATOM 1384 N N . ILE A 1 176 ? -18.771 2.283 -0.883 1.00 95.25 176 ILE A N 1
ATOM 1385 C CA . ILE A 1 176 ? -17.600 3.014 -1.388 1.00 95.25 176 ILE A CA 1
ATOM 1386 C C . ILE A 1 176 ? -17.862 4.518 -1.282 1.00 95.25 176 ILE A C 1
ATOM 1388 O O . ILE A 1 176 ? -18.928 4.987 -1.679 1.00 95.25 176 ILE A O 1
ATOM 1392 N N . VAL A 1 177 ? -16.890 5.275 -0.772 1.00 94.12 177 VAL A N 1
ATOM 1393 C CA . VAL A 1 177 ? -16.937 6.745 -0.657 1.00 94.12 177 VAL A CA 1
ATOM 1394 C C . VAL A 1 177 ? -15.686 7.376 -1.265 1.00 94.12 177 VAL A C 1
ATOM 1396 O O . VAL A 1 177 ? -14.626 6.753 -1.279 1.00 94.12 177 VAL A O 1
ATOM 1399 N N . GLY A 1 178 ? -15.804 8.608 -1.773 1.00 86.94 178 GLY A N 1
ATOM 1400 C CA . GLY A 1 178 ? -14.723 9.297 -2.497 1.00 86.94 178 GLY A CA 1
ATOM 1401 C C . GLY A 1 178 ? -14.737 9.103 -4.018 1.00 86.94 178 GLY A C 1
ATOM 1402 O O . GLY A 1 178 ? -13.780 9.471 -4.687 1.00 86.94 178 GLY A O 1
ATOM 1403 N N . SER A 1 179 ? -15.812 8.529 -4.570 1.00 78.81 179 SER A N 1
ATOM 1404 C CA . SER A 1 179 ? -15.984 8.274 -6.009 1.00 78.81 179 SER A CA 1
ATOM 1405 C C . SER A 1 179 ? -17.287 8.884 -6.552 1.00 78.81 179 SER A C 1
ATOM 1407 O O . SER A 1 179 ? -18.083 8.166 -7.168 1.00 78.81 179 SER A O 1
ATOM 1409 N N . GLU A 1 180 ? -17.552 10.152 -6.233 1.00 67.56 180 GLU A N 1
ATOM 1410 C CA . GLU A 1 180 ? -18.809 10.842 -6.582 1.00 67.56 180 GLU A CA 1
ATOM 1411 C C . GLU A 1 180 ? -18.868 11.281 -8.054 1.00 67.56 180 GLU A C 1
ATOM 1413 O O . GLU A 1 180 ? -19.957 11.354 -8.620 1.00 67.56 180 GLU A O 1
ATOM 1418 N N . ASP A 1 181 ? -17.715 11.465 -8.702 1.00 66.44 181 ASP A N 1
ATOM 1419 C CA . ASP A 1 181 ? -17.636 11.855 -10.111 1.00 66.44 181 ASP A CA 1
ATOM 1420 C C . ASP A 1 181 ? -17.775 10.643 -11.052 1.00 66.44 181 ASP A C 1
ATOM 1422 O O . ASP A 1 181 ? -17.140 9.599 -10.873 1.00 66.44 181 ASP A O 1
ATOM 1426 N N . GLU A 1 182 ? -18.597 10.770 -12.096 1.00 58.00 182 GLU A N 1
ATOM 1427 C CA . GLU A 1 182 ? -18.834 9.677 -13.049 1.00 58.00 182 GLU A CA 1
ATOM 1428 C C . GLU A 1 182 ? -17.688 9.465 -14.056 1.00 58.00 182 GLU A C 1
ATOM 1430 O O . GLU A 1 182 ? -17.573 8.371 -14.611 1.00 58.00 182 GLU A O 1
ATOM 1435 N N . GLU A 1 183 ? -16.833 10.474 -14.258 1.00 67.19 183 GLU A N 1
ATOM 1436 C CA . GLU A 1 183 ? -15.753 10.507 -15.263 1.00 67.19 183 GLU A CA 1
ATOM 1437 C C . GLU A 1 183 ? -14.349 10.300 -14.662 1.00 67.19 183 GLU A C 1
ATOM 1439 O O . GLU A 1 183 ? -13.344 10.769 -15.190 1.00 67.19 183 GLU A O 1
ATOM 1444 N N . ILE A 1 184 ? -14.252 9.595 -13.534 1.00 76.56 184 ILE A N 1
ATOM 1445 C CA . ILE A 1 184 ? -12.960 9.313 -12.895 1.00 76.56 184 ILE A CA 1
ATOM 1446 C C . ILE A 1 184 ? -12.148 8.343 -13.759 1.00 76.56 184 ILE A C 1
ATOM 1448 O O . ILE A 1 184 ? -12.591 7.227 -14.048 1.00 76.56 184 ILE A O 1
ATOM 1452 N N . ARG A 1 185 ? -10.922 8.749 -14.100 1.00 81.62 185 ARG A N 1
ATOM 1453 C CA . ARG A 1 185 ? -9.877 7.859 -14.608 1.00 81.62 185 ARG A CA 1
ATOM 1454 C C . ARG A 1 185 ? -9.306 7.041 -13.446 1.00 81.62 185 ARG A C 1
ATOM 1456 O O . ARG A 1 185 ? -8.933 7.609 -12.424 1.00 81.62 185 ARG A O 1
ATOM 1463 N N . ASP A 1 186 ? -9.261 5.718 -13.600 1.00 87.69 186 ASP A N 1
ATOM 1464 C CA . ASP A 1 186 ? -8.606 4.849 -12.618 1.00 87.69 186 ASP A CA 1
ATOM 1465 C C . ASP A 1 186 ? -7.090 5.071 -12.641 1.00 87.69 186 ASP A C 1
ATOM 1467 O O . ASP A 1 186 ? -6.486 5.128 -13.716 1.00 87.69 186 ASP A O 1
ATOM 1471 N N . ASP A 1 187 ? -6.487 5.119 -11.457 1.00 91.19 187 ASP A N 1
ATOM 1472 C CA . ASP A 1 187 ? -5.044 4.981 -11.292 1.00 91.19 187 ASP A CA 1
ATOM 1473 C C . ASP A 1 187 ? -4.648 3.556 -11.742 1.00 91.19 187 ASP A C 1
ATOM 1475 O O . ASP A 1 187 ? -5.216 2.556 -11.284 1.00 91.19 187 ASP A O 1
ATOM 1479 N N . VAL A 1 188 ? -3.723 3.451 -12.698 1.00 93.69 188 VAL A N 1
ATOM 1480 C CA . VAL A 1 188 ? -3.272 2.176 -13.280 1.00 93.69 188 VAL A CA 1
ATOM 1481 C C . VAL A 1 188 ? -1.883 1.867 -12.756 1.00 93.69 188 VAL A C 1
ATOM 1483 O O . VAL A 1 188 ? -1.017 2.735 -12.742 1.00 93.69 188 VAL A O 1
ATOM 1486 N N . HIS A 1 189 ? -1.664 0.621 -12.341 1.00 94.94 189 HIS A N 1
ATOM 1487 C CA . HIS A 1 189 ? -0.357 0.125 -11.916 1.00 94.94 189 HIS A CA 1
ATOM 1488 C C . HIS A 1 189 ? 0.115 -0.927 -12.912 1.00 94.94 189 HIS A C 1
ATOM 1490 O O . HIS A 1 189 ? -0.484 -1.992 -13.045 1.00 94.94 189 HIS A O 1
ATOM 1496 N N . MET A 1 190 ? 1.199 -0.651 -13.630 1.00 96.62 190 MET A N 1
ATOM 1497 C CA . MET A 1 190 ? 1.797 -1.619 -14.545 1.00 96.62 190 MET A CA 1
ATOM 1498 C C . MET A 1 190 ? 2.715 -2.554 -13.764 1.00 96.62 190 MET A C 1
ATOM 1500 O O . MET A 1 190 ? 3.807 -2.163 -13.355 1.00 96.62 190 MET A O 1
ATOM 1504 N N . ILE A 1 191 ? 2.282 -3.800 -13.587 1.00 96.75 191 ILE A N 1
ATOM 1505 C CA . ILE A 1 191 ? 3.037 -4.858 -12.918 1.00 96.75 191 ILE A CA 1
ATOM 1506 C C . ILE A 1 191 ? 3.847 -5.624 -13.970 1.00 96.75 191 ILE A C 1
ATOM 1508 O O . ILE A 1 191 ? 3.343 -6.528 -14.636 1.00 96.75 191 ILE A O 1
ATOM 1512 N N . LEU A 1 192 ? 5.117 -5.256 -14.125 1.00 97.31 192 LEU A N 1
ATOM 1513 C CA . LEU A 1 192 ? 6.046 -5.848 -15.088 1.00 97.31 192 LEU A CA 1
ATOM 1514 C C . LEU A 1 192 ? 6.692 -7.097 -14.480 1.00 97.31 192 LEU A C 1
ATOM 1516 O O . LEU A 1 192 ? 7.671 -7.015 -13.733 1.00 97.31 192 LEU A O 1
ATOM 1520 N N . GLU A 1 193 ? 6.128 -8.260 -14.783 1.00 96.94 193 GLU A N 1
ATOM 1521 C CA . GLU A 1 193 ? 6.562 -9.555 -14.262 1.00 96.94 193 GLU A CA 1
ATOM 1522 C C . GLU A 1 193 ? 7.726 -10.128 -15.079 1.00 96.94 193 GLU A C 1
ATOM 1524 O O . GLU A 1 193 ? 7.755 -10.037 -16.309 1.00 96.94 193 GLU A O 1
ATOM 1529 N N . TYR A 1 194 ? 8.666 -10.770 -14.389 1.00 96.12 194 TYR A N 1
ATOM 1530 C CA . TYR A 1 194 ? 9.743 -11.547 -14.997 1.00 96.12 194 TYR A CA 1
ATOM 1531 C C . TYR A 1 194 ? 10.076 -12.783 -14.154 1.00 96.12 194 TYR A C 1
ATOM 1533 O O . TYR A 1 194 ? 9.882 -12.826 -12.935 1.00 96.12 194 TYR A O 1
ATOM 1541 N N . LYS A 1 195 ? 10.565 -13.828 -14.816 1.00 96.06 195 LYS A N 1
ATOM 1542 C CA . LYS A 1 195 ? 10.824 -15.148 -14.237 1.00 96.06 195 LYS A CA 1
ATOM 1543 C C . LYS A 1 195 ? 12.266 -15.280 -13.762 1.00 96.06 195 LYS A C 1
ATOM 1545 O O . LYS A 1 195 ? 13.173 -14.567 -14.191 1.00 96.06 195 LYS A O 1
ATOM 1550 N N . ALA A 1 196 ? 12.480 -16.260 -12.888 1.00 93.69 196 ALA A N 1
ATOM 1551 C CA . ALA A 1 196 ? 13.822 -16.712 -12.561 1.00 93.69 196 ALA A CA 1
ATOM 1552 C C . ALA A 1 196 ? 14.529 -17.189 -13.832 1.00 93.69 196 ALA A C 1
ATOM 1554 O O . ALA A 1 196 ? 13.911 -17.795 -14.707 1.00 93.69 196 ALA A O 1
ATOM 1555 N N . ASP A 1 197 ? 15.822 -16.897 -13.916 1.00 94.94 197 ASP A N 1
ATOM 1556 C CA . ASP A 1 197 ? 16.694 -17.245 -15.031 1.00 94.94 197 ASP A CA 1
ATOM 1557 C C . ASP A 1 197 ? 16.344 -16.623 -16.391 1.00 94.94 197 ASP A C 1
ATOM 1559 O O . ASP A 1 197 ? 17.014 -16.906 -17.391 1.00 94.94 197 ASP A O 1
ATOM 1563 N N . GLU A 1 198 ? 15.351 -15.738 -16.431 1.00 96.69 198 GLU A N 1
ATOM 1564 C CA . GLU A 1 198 ? 14.984 -15.001 -17.628 1.00 96.69 198 GLU A CA 1
ATOM 1565 C C . GLU A 1 198 ? 16.119 -14.065 -18.057 1.00 96.69 198 GLU A C 1
ATOM 1567 O O . GLU A 1 198 ? 16.847 -13.516 -17.222 1.00 96.69 198 GLU A O 1
ATOM 1572 N N . LYS A 1 199 ? 16.296 -13.905 -19.372 1.00 96.81 199 LYS A N 1
ATOM 1573 C CA . LYS A 1 199 ? 17.350 -13.071 -19.957 1.00 96.81 199 LYS A CA 1
ATOM 1574 C C . LYS A 1 199 ? 16.777 -11.762 -20.474 1.00 96.81 199 LYS A C 1
ATOM 1576 O O . LYS A 1 199 ? 15.760 -11.756 -21.158 1.00 96.81 199 LYS A O 1
ATOM 1581 N N . PHE A 1 200 ? 17.507 -10.681 -20.236 1.00 96.31 200 PHE A N 1
ATOM 1582 C CA . PHE A 1 200 ? 17.229 -9.363 -20.788 1.00 96.31 200 PHE A CA 1
ATOM 1583 C C . PHE A 1 200 ? 18.537 -8.756 -21.303 1.00 96.31 200 PHE A C 1
ATOM 1585 O O . PHE A 1 200 ? 19.335 -8.198 -20.548 1.00 96.31 200 PHE A O 1
ATOM 1592 N N . GLY A 1 201 ? 18.817 -8.961 -22.594 1.00 94.69 201 GLY A N 1
ATOM 1593 C CA . GLY A 1 201 ? 20.119 -8.635 -23.182 1.00 94.69 201 GLY A CA 1
ATOM 1594 C C . GLY A 1 201 ? 21.247 -9.452 -22.530 1.00 94.69 201 GLY A C 1
ATOM 1595 O O . GLY A 1 201 ? 21.142 -10.681 -22.488 1.00 94.69 201 GLY A O 1
ATOM 1596 N N . PRO A 1 202 ? 22.321 -8.815 -22.021 1.00 95.25 202 PRO A N 1
ATOM 1597 C CA . PRO A 1 202 ? 23.398 -9.512 -21.315 1.00 95.25 202 PRO A CA 1
ATOM 1598 C C . PRO A 1 202 ? 23.048 -9.851 -19.855 1.00 95.25 202 PRO A C 1
ATOM 1600 O O . PRO A 1 202 ? 23.820 -10.543 -19.192 1.00 95.25 202 PRO A O 1
ATOM 1603 N N . TYR A 1 203 ? 21.919 -9.360 -19.334 1.00 96.00 203 TYR A N 1
ATOM 1604 C CA . TYR A 1 203 ? 21.516 -9.556 -17.944 1.00 96.00 203 TYR A CA 1
ATOM 1605 C C . TYR A 1 203 ? 20.621 -10.780 -17.791 1.00 96.00 203 TYR A C 1
ATOM 1607 O O . TYR A 1 203 ? 19.902 -11.180 -18.709 1.00 96.00 203 TYR A O 1
ATOM 1615 N N . LYS A 1 204 ? 20.647 -11.359 -16.594 1.00 95.94 204 LYS A N 1
ATOM 1616 C CA . LYS A 1 204 ? 19.837 -12.512 -16.219 1.00 95.94 204 LYS A CA 1
ATOM 1617 C C . LYS A 1 204 ? 19.295 -12.299 -14.813 1.00 95.94 204 LYS A C 1
ATOM 1619 O O . LYS A 1 204 ? 20.060 -11.886 -13.942 1.00 95.94 204 LYS A O 1
ATOM 1624 N N . SER A 1 205 ? 18.010 -12.570 -14.596 1.00 94.50 205 SER A N 1
ATOM 1625 C CA . SER A 1 205 ? 17.424 -12.411 -1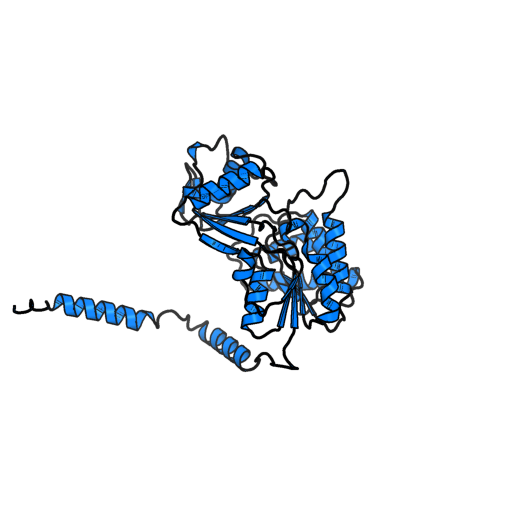3.266 1.00 94.50 205 SER A CA 1
ATOM 1626 C C . SER A 1 205 ? 17.683 -13.644 -12.389 1.00 94.50 205 SER A C 1
ATOM 1628 O O . SER A 1 205 ? 17.429 -14.765 -12.837 1.00 94.50 205 SER A O 1
ATOM 1630 N N . PRO A 1 206 ? 18.169 -13.486 -11.144 1.00 91.12 206 PRO A N 1
ATOM 1631 C CA . PRO A 1 206 ? 18.432 -14.614 -10.249 1.00 91.12 206 PRO A CA 1
ATOM 1632 C C . PRO A 1 206 ? 17.158 -15.238 -9.653 1.00 91.12 206 PRO A C 1
ATOM 1634 O O . PRO A 1 206 ? 17.216 -16.342 -9.120 1.00 91.12 206 PRO A O 1
ATOM 1637 N N . ARG A 1 207 ? 16.009 -14.551 -9.713 1.00 88.12 207 ARG A N 1
ATOM 1638 C CA . ARG A 1 207 ? 14.721 -15.021 -9.177 1.00 88.12 207 ARG A CA 1
ATOM 1639 C C . ARG A 1 207 ? 13.555 -14.376 -9.915 1.00 88.12 207 ARG A C 1
ATOM 1641 O O . ARG A 1 207 ? 13.707 -13.308 -10.494 1.00 88.12 207 ARG A O 1
ATOM 1648 N N . ALA A 1 208 ? 12.382 -14.997 -9.837 1.00 92.25 208 ALA A N 1
ATOM 1649 C CA . ALA A 1 208 ? 11.157 -14.370 -10.312 1.00 92.25 208 ALA A CA 1
ATOM 1650 C C . ALA A 1 208 ? 10.802 -13.174 -9.418 1.00 92.25 208 ALA A C 1
ATOM 1652 O O . ALA A 1 208 ? 10.892 -13.262 -8.185 1.00 92.25 208 ALA A O 1
ATOM 1653 N N . ASN A 1 209 ? 10.426 -12.059 -10.037 1.00 91.75 209 ASN A N 1
ATOM 1654 C CA . ASN A 1 209 ? 9.964 -10.870 -9.332 1.00 91.75 209 ASN A CA 1
ATOM 1655 C C . ASN A 1 209 ? 9.164 -9.951 -10.274 1.00 91.75 209 ASN A C 1
ATOM 1657 O O . ASN A 1 209 ? 8.893 -10.306 -11.421 1.00 91.75 209 ASN A O 1
ATOM 1661 N N . ARG A 1 210 ? 8.768 -8.776 -9.774 1.00 93.25 210 ARG A N 1
ATOM 1662 C CA . ARG A 1 210 ? 8.088 -7.740 -10.554 1.00 93.25 210 ARG A CA 1
ATOM 1663 C C . ARG A 1 210 ? 8.721 -6.365 -10.369 1.00 93.25 210 ARG A C 1
ATOM 1665 O O . ARG A 1 210 ? 9.303 -6.084 -9.321 1.00 93.25 210 ARG A O 1
ATOM 1672 N N . TYR A 1 211 ? 8.561 -5.520 -11.379 1.00 93.56 211 TYR A N 1
ATOM 1673 C CA . TYR A 1 211 ? 8.798 -4.080 -11.318 1.00 93.56 211 TYR A CA 1
ATOM 1674 C C . TYR A 1 211 ? 7.463 -3.366 -11.542 1.00 93.56 211 TYR A C 1
ATOM 1676 O O . TYR A 1 211 ? 6.767 -3.677 -12.503 1.00 93.56 211 TYR A O 1
ATOM 1684 N N . ILE A 1 212 ? 7.098 -2.432 -10.673 1.00 92.81 212 ILE A N 1
ATOM 1685 C CA . ILE A 1 212 ? 5.830 -1.703 -10.741 1.00 92.81 212 ILE A CA 1
ATOM 1686 C C . ILE A 1 212 ? 6.097 -0.288 -11.252 1.00 92.81 212 ILE A C 1
ATOM 1688 O O . ILE A 1 212 ? 6.989 0.397 -10.751 1.00 92.81 212 ILE A O 1
ATOM 1692 N N . MET A 1 213 ? 5.339 0.140 -12.259 1.00 93.81 213 MET A N 1
ATOM 1693 C CA . MET A 1 213 ? 5.340 1.517 -12.751 1.00 93.81 213 MET A CA 1
ATOM 1694 C C . MET A 1 213 ? 3.937 2.106 -12.649 1.00 93.81 213 MET A C 1
ATOM 1696 O O . MET A 1 213 ? 2.975 1.496 -13.125 1.00 93.81 213 MET A O 1
ATOM 1700 N N . HIS A 1 214 ? 3.820 3.308 -12.102 1.00 93.06 214 HIS A N 1
ATOM 1701 C CA . HIS A 1 214 ? 2.543 4.008 -11.994 1.00 93.06 214 HIS A CA 1
ATOM 1702 C C . HIS A 1 214 ? 2.694 5.500 -12.318 1.00 93.06 214 HIS A C 1
ATOM 1704 O O . HIS A 1 214 ? 3.768 6.080 -12.157 1.00 93.06 214 HIS A O 1
ATOM 1710 N N . ASN A 1 215 ? 1.610 6.120 -12.776 1.00 93.19 215 ASN A N 1
ATOM 1711 C CA . ASN A 1 215 ? 1.474 7.569 -12.962 1.00 93.19 215 ASN A CA 1
ATOM 1712 C C . ASN A 1 215 ? 0.229 8.036 -12.191 1.00 93.19 215 ASN A C 1
ATOM 1714 O O . ASN A 1 215 ? -0.678 8.649 -12.740 1.00 93.19 215 ASN A O 1
ATOM 1718 N N . ASP A 1 216 ? 0.154 7.638 -10.921 1.00 90.69 216 ASP A N 1
ATOM 1719 C CA . ASP A 1 216 ? -1.014 7.898 -10.079 1.00 90.69 216 ASP A CA 1
ATOM 1720 C C . ASP A 1 216 ? -1.135 9.379 -9.729 1.00 90.69 216 ASP A C 1
ATOM 1722 O O . ASP A 1 216 ? -0.164 10.010 -9.305 1.00 90.69 216 ASP A O 1
ATOM 1726 N N . GLU A 1 217 ? -2.360 9.892 -9.790 1.00 84.56 217 GLU A N 1
ATOM 1727 C CA . GLU A 1 217 ? -2.689 11.249 -9.343 1.00 84.56 217 GLU A CA 1
ATOM 1728 C C . GLU A 1 217 ? -3.469 11.231 -8.023 1.00 84.56 217 GLU A C 1
ATOM 1730 O O . GLU A 1 217 ? -3.362 12.146 -7.202 1.00 84.56 217 GLU A O 1
ATOM 1735 N N . ASN A 1 218 ? -4.262 10.181 -7.789 1.00 87.62 218 ASN A N 1
ATOM 1736 C CA . ASN A 1 218 ? -5.258 10.168 -6.722 1.00 87.62 218 ASN A CA 1
ATOM 1737 C C . ASN A 1 218 ? -4.748 9.471 -5.459 1.00 87.62 218 ASN A C 1
ATOM 1739 O O . ASN A 1 218 ? -5.006 9.954 -4.347 1.00 87.62 218 ASN A O 1
ATOM 1743 N N . ASN A 1 219 ? -4.050 8.343 -5.615 1.00 90.81 219 ASN A N 1
ATOM 1744 C CA . ASN A 1 219 ? -3.583 7.532 -4.492 1.00 90.81 219 ASN A CA 1
ATOM 1745 C C . ASN A 1 219 ? -2.477 8.207 -3.655 1.00 90.81 219 ASN A C 1
ATOM 1747 O O . ASN A 1 219 ? -2.636 8.235 -2.433 1.00 90.81 219 ASN A O 1
ATOM 1751 N N . PRO A 1 220 ? -1.416 8.819 -4.230 1.00 91.19 220 PRO A N 1
ATOM 1752 C CA . PRO A 1 220 ? -0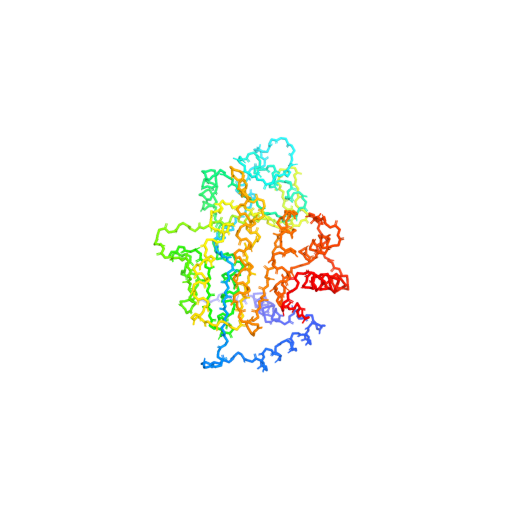.391 9.522 -3.449 1.00 91.19 220 PRO A CA 1
ATOM 1753 C C . PRO A 1 220 ? -0.979 10.658 -2.610 1.00 91.19 220 PRO A C 1
ATOM 1755 O O . PRO A 1 220 ? -0.594 10.883 -1.464 1.00 91.19 220 PRO A O 1
ATOM 1758 N N . LEU A 1 221 ? -1.977 11.349 -3.159 1.00 91.50 221 LEU A N 1
ATOM 1759 C CA . LEU A 1 221 ? -2.671 12.432 -2.479 1.00 91.50 221 LEU A CA 1
ATOM 1760 C C . LEU A 1 221 ? -3.774 11.937 -1.538 1.00 91.50 221 LEU A C 1
ATOM 1762 O O . LEU A 1 221 ? -4.435 12.769 -0.933 1.00 91.50 221 LEU A O 1
ATOM 1766 N N . LEU A 1 222 ? -4.013 10.632 -1.369 1.00 93.75 222 LEU A N 1
ATOM 1767 C CA . LEU A 1 222 ? -5.077 10.095 -0.504 1.00 93.75 222 LEU A CA 1
ATOM 1768 C C . LEU A 1 222 ? -6.429 10.801 -0.732 1.00 93.75 222 LEU A C 1
ATOM 1770 O O . LEU A 1 222 ? -7.081 11.224 0.218 1.00 93.75 222 LEU A O 1
ATOM 1774 N N . THR A 1 223 ? -6.825 11.035 -1.984 1.00 91.06 223 THR A N 1
ATOM 1775 C CA . THR A 1 223 ? -7.966 11.922 -2.326 1.00 91.06 223 THR A CA 1
ATOM 1776 C C . THR A 1 223 ? -9.315 11.504 -1.722 1.00 91.06 223 THR A C 1
ATOM 1778 O O . THR A 1 223 ? -10.216 12.327 -1.599 1.00 91.06 223 THR A O 1
ATOM 1781 N N . SER A 1 224 ? -9.466 10.245 -1.305 1.00 93.31 224 SER A N 1
ATOM 1782 C CA . SER A 1 224 ? -10.667 9.736 -0.630 1.00 93.31 224 SER A CA 1
ATOM 1783 C C . SER A 1 224 ? -10.695 9.982 0.887 1.00 93.31 224 SER A C 1
ATOM 1785 O O . SER A 1 224 ? -11.659 9.584 1.549 1.00 93.31 224 SER A O 1
ATOM 1787 N N . LEU A 1 225 ? -9.655 10.600 1.456 1.00 96.00 225 LEU A N 1
ATOM 1788 C CA . LEU A 1 225 ? -9.471 10.730 2.900 1.00 96.00 225 LEU A CA 1
ATOM 1789 C C . LEU A 1 225 ? -10.591 11.516 3.570 1.00 96.00 225 LEU A C 1
ATOM 1791 O O . LEU A 1 225 ? -11.154 11.063 4.570 1.00 96.00 225 LEU A O 1
ATOM 1795 N N . GLU A 1 226 ? -10.910 12.684 3.028 1.00 95.69 226 GLU A N 1
ATOM 1796 C CA . GLU A 1 226 ? -11.926 13.583 3.564 1.00 95.69 226 GLU A CA 1
ATOM 1797 C C . GLU A 1 226 ? -13.303 12.925 3.536 1.00 95.69 226 GLU A C 1
ATOM 1799 O O . GLU A 1 226 ? -13.952 12.809 4.576 1.00 95.69 226 GLU A O 1
ATOM 1804 N N . MET A 1 227 ? -13.684 12.387 2.375 1.00 95.50 227 MET A N 1
ATOM 1805 C CA . MET A 1 227 ? -14.966 11.711 2.185 1.00 95.50 227 MET A CA 1
ATOM 1806 C C . MET A 1 227 ? -15.121 10.499 3.105 1.00 95.50 227 MET A C 1
ATOM 1808 O O . MET A 1 227 ? -16.203 10.276 3.651 1.00 95.50 227 MET A O 1
ATOM 1812 N N . LEU A 1 228 ? -14.050 9.728 3.332 1.00 97.25 228 LEU A N 1
ATOM 1813 C CA . LEU A 1 228 ? -14.067 8.668 4.340 1.00 97.25 228 LEU A CA 1
ATOM 1814 C C . LEU A 1 228 ? -14.333 9.256 5.729 1.00 97.25 228 LEU A C 1
ATOM 1816 O O . LEU A 1 228 ? -15.234 8.794 6.427 1.00 97.25 228 LEU A O 1
ATOM 1820 N N . GLY A 1 229 ? -13.596 10.307 6.096 1.00 97.19 229 GLY A N 1
ATOM 1821 C CA . GLY A 1 229 ? -13.714 11.002 7.376 1.00 97.19 229 GLY A CA 1
ATOM 1822 C C . GLY A 1 229 ? -15.128 11.494 7.689 1.00 97.19 229 GLY A C 1
ATOM 1823 O O . GLY A 1 229 ? -15.588 11.331 8.818 1.00 97.19 229 GLY A O 1
ATOM 1824 N N . GLU A 1 230 ? -15.836 12.031 6.698 1.00 96.88 230 GLU A N 1
ATOM 1825 C CA . GLU A 1 230 ? -17.223 12.496 6.830 1.00 96.88 230 GLU A CA 1
ATOM 1826 C C . GLU A 1 230 ? -18.216 11.357 7.102 1.00 96.88 230 GLU A C 1
ATOM 1828 O O . GLU A 1 230 ? -19.202 11.532 7.822 1.00 96.88 230 GLU A O 1
ATOM 1833 N N . HIS A 1 231 ? -17.943 10.163 6.573 1.00 97.62 231 HIS A N 1
ATOM 1834 C CA . HIS A 1 231 ? -18.813 8.998 6.722 1.00 97.62 231 HIS A CA 1
ATOM 1835 C C . HIS A 1 231 ? -18.544 8.196 8.004 1.00 97.62 231 HIS A C 1
ATOM 1837 O O . HIS A 1 231 ? -19.453 7.511 8.490 1.00 97.62 231 HIS A O 1
ATOM 1843 N N . LEU A 1 232 ? -17.341 8.296 8.587 1.00 98.19 232 LEU A N 1
ATOM 1844 C CA . LEU A 1 232 ? -16.953 7.548 9.792 1.00 98.19 232 LEU A CA 1
ATOM 1845 C C . LEU A 1 232 ? -17.926 7.725 10.976 1.00 98.19 232 LEU A C 1
ATOM 1847 O O . LEU A 1 232 ? -18.324 6.699 11.535 1.00 98.19 232 LEU A O 1
ATOM 1851 N N . PRO A 1 233 ? -18.390 8.941 11.349 1.00 97.19 233 PRO A N 1
ATOM 1852 C CA . PRO A 1 233 ? -19.305 9.113 12.481 1.00 97.19 233 PRO A CA 1
ATOM 1853 C C . PRO A 1 233 ? -20.634 8.373 12.302 1.00 97.19 233 PRO A C 1
ATOM 1855 O O . PRO A 1 233 ? -21.137 7.752 13.237 1.00 97.19 233 PRO A O 1
ATOM 1858 N N . LYS A 1 234 ? -21.197 8.405 11.086 1.00 97.38 234 LYS A N 1
ATOM 1859 C CA . LYS A 1 234 ? -22.456 7.720 10.764 1.00 97.38 234 LYS A CA 1
ATOM 1860 C C . LYS A 1 234 ? -22.264 6.208 10.671 1.00 97.38 234 LYS A C 1
ATOM 1862 O O . LYS A 1 234 ? -23.127 5.445 11.106 1.00 97.38 234 LYS A O 1
ATOM 1867 N N . PHE A 1 235 ? -21.148 5.767 10.092 1.00 98.00 235 PHE A N 1
ATOM 1868 C CA . PHE A 1 235 ? -20.848 4.349 9.938 1.00 98.00 235 PHE A CA 1
ATOM 1869 C C . PHE A 1 235 ? -20.555 3.679 11.290 1.00 98.00 235 PHE A C 1
ATOM 1871 O O . PHE A 1 235 ? -21.037 2.565 11.526 1.00 98.00 235 PHE A O 1
ATOM 1878 N N . ASN A 1 236 ? -19.874 4.393 12.197 1.00 97.38 236 ASN A N 1
ATOM 1879 C CA . ASN A 1 236 ? -19.481 3.964 13.544 1.00 97.38 236 ASN A CA 1
ATOM 1880 C C . ASN A 1 236 ? -18.753 2.601 13.532 1.00 97.38 236 ASN A C 1
ATOM 1882 O O . ASN A 1 236 ? -19.332 1.593 13.957 1.00 97.38 236 ASN A O 1
ATOM 1886 N N . PRO A 1 237 ? -17.534 2.533 12.959 1.00 98.25 237 PRO A N 1
ATOM 1887 C CA . PRO A 1 237 ? -16.812 1.277 12.790 1.00 98.25 237 PRO A CA 1
ATOM 1888 C C . PRO A 1 237 ? -16.279 0.712 14.112 1.00 98.25 237 PRO A C 1
ATOM 1890 O O . PRO A 1 237 ? -15.941 1.443 15.041 1.00 98.25 237 PRO A O 1
ATOM 1893 N N . ASN A 1 238 ? -16.125 -0.612 14.162 1.00 98.06 238 ASN A N 1
ATOM 1894 C CA . ASN A 1 238 ? -15.368 -1.298 15.212 1.00 98.06 238 ASN A CA 1
ATOM 1895 C C . ASN A 1 238 ? -13.857 -1.262 14.935 1.00 98.06 238 ASN A C 1
ATOM 1897 O O . ASN A 1 238 ? -13.063 -1.285 15.872 1.00 98.06 238 ASN A O 1
ATOM 1901 N N . LEU A 1 239 ? -13.477 -1.204 13.655 1.00 98.50 239 LEU A N 1
ATOM 1902 C CA . LEU A 1 239 ? -12.098 -1.183 13.178 1.00 98.50 239 LEU A CA 1
ATOM 1903 C C . LEU A 1 239 ? -11.936 -0.131 12.072 1.00 98.50 239 LEU A C 1
ATOM 1905 O O . LEU A 1 239 ? -12.701 -0.126 11.107 1.00 98.50 239 LEU A O 1
ATOM 1909 N N . LEU A 1 240 ? -10.926 0.724 12.199 1.00 98.69 240 LEU A N 1
ATOM 1910 C CA . LEU A 1 240 ? -10.424 1.594 11.140 1.00 98.69 240 LEU A CA 1
ATOM 1911 C C . LEU A 1 240 ? -9.091 1.031 10.632 1.00 98.69 240 LEU A C 1
ATOM 1913 O O . LEU A 1 240 ? -8.145 0.883 11.401 1.00 98.69 240 LEU A O 1
ATOM 1917 N N . VAL A 1 241 ? -9.008 0.724 9.342 1.00 98.69 241 VAL A N 1
ATOM 1918 C CA . VAL A 1 241 ? -7.782 0.254 8.690 1.00 98.69 241 VAL A CA 1
ATOM 1919 C C . VAL A 1 241 ? -7.209 1.367 7.824 1.00 98.69 241 VAL A C 1
ATOM 1921 O O . VAL A 1 241 ? -7.890 1.893 6.945 1.00 98.69 241 VAL A O 1
ATOM 1924 N N . ILE A 1 242 ? -5.946 1.696 8.067 1.00 98.25 242 ILE A N 1
ATOM 1925 C CA . ILE A 1 242 ? -5.158 2.656 7.301 1.00 98.25 242 ILE A CA 1
ATOM 1926 C C . ILE A 1 242 ? -4.161 1.879 6.443 1.00 98.25 242 ILE A C 1
ATOM 1928 O O . ILE A 1 242 ? -3.398 1.066 6.952 1.00 98.25 242 ILE A O 1
ATOM 1932 N N . SER A 1 243 ? -4.158 2.133 5.144 1.00 95.44 243 SER A N 1
ATOM 1933 C CA . SER A 1 243 ? -3.238 1.580 4.155 1.00 95.44 243 SER A CA 1
ATOM 1934 C C . SER A 1 243 ? -3.112 2.545 2.969 1.00 95.44 243 SER A C 1
ATOM 1936 O O . SER A 1 243 ? -3.681 3.637 2.989 1.00 95.44 243 SER A O 1
ATOM 1938 N N . GLY A 1 244 ? -2.340 2.174 1.950 1.00 92.38 244 GLY A N 1
ATOM 1939 C CA . GLY A 1 244 ? -2.126 3.000 0.756 1.00 92.38 244 GLY A CA 1
ATOM 1940 C C . GLY A 1 244 ? -1.123 4.142 0.948 1.00 92.38 244 GLY A C 1
ATOM 1941 O O . GLY A 1 244 ? -0.808 4.834 -0.013 1.00 92.38 244 GLY A O 1
ATOM 1942 N N . LEU A 1 245 ? -0.572 4.330 2.157 1.00 95.06 245 LEU A N 1
ATOM 1943 C CA . LEU A 1 245 ? 0.409 5.390 2.428 1.00 95.06 245 LEU A CA 1
ATOM 1944 C C . LEU A 1 245 ? 1.736 5.172 1.686 1.00 95.06 245 LEU A C 1
ATOM 1946 O O . LEU A 1 245 ? 2.480 6.128 1.491 1.00 95.06 245 LEU A O 1
ATOM 1950 N N . GLN A 1 246 ? 2.027 3.948 1.233 1.00 90.19 246 GLN A N 1
ATOM 1951 C CA . GLN A 1 246 ? 3.179 3.665 0.373 1.00 90.19 246 GLN A CA 1
ATOM 1952 C C . GLN A 1 246 ? 3.110 4.386 -0.968 1.00 90.19 246 GLN A C 1
ATOM 1954 O O . GLN A 1 246 ? 4.146 4.675 -1.547 1.00 90.19 246 GLN A O 1
ATOM 1959 N N . MET A 1 247 ? 1.916 4.777 -1.425 1.00 89.62 247 MET A N 1
ATOM 1960 C CA . MET A 1 247 ? 1.798 5.550 -2.662 1.00 89.62 247 MET A CA 1
ATOM 1961 C C . MET A 1 247 ? 2.389 6.957 -2.543 1.00 89.62 247 MET A C 1
ATOM 1963 O O . MET A 1 247 ? 2.566 7.640 -3.544 1.00 89.62 247 MET A O 1
ATOM 1967 N N . MET A 1 248 ? 2.717 7.399 -1.326 1.00 91.31 248 MET A N 1
ATOM 1968 C CA . MET A 1 248 ? 3.428 8.651 -1.078 1.00 91.31 248 MET A CA 1
ATOM 1969 C C . MET A 1 248 ? 4.957 8.517 -1.258 1.00 91.31 248 MET A C 1
ATOM 1971 O O . MET A 1 248 ? 5.688 9.511 -1.170 1.00 91.31 248 MET A O 1
ATOM 1975 N N . ASP A 1 249 ? 5.464 7.298 -1.436 1.00 85.25 249 ASP A N 1
ATOM 1976 C CA . ASP A 1 249 ? 6.891 7.005 -1.538 1.00 85.25 249 ASP A CA 1
ATOM 1977 C C . ASP A 1 249 ? 7.455 7.532 -2.865 1.00 85.25 249 ASP A C 1
ATOM 1979 O O . ASP A 1 249 ? 6.904 7.273 -3.931 1.00 85.25 249 ASP A O 1
ATOM 1983 N N . ASN A 1 250 ? 8.529 8.325 -2.800 1.00 81.25 250 ASN A N 1
ATOM 1984 C CA . ASN A 1 250 ? 9.163 9.013 -3.938 1.00 81.25 250 ASN A CA 1
ATOM 1985 C C . ASN A 1 250 ? 8.232 9.855 -4.839 1.00 81.25 250 ASN A C 1
ATOM 1987 O O . ASN A 1 250 ? 8.673 10.343 -5.877 1.00 81.25 250 ASN A O 1
ATOM 1991 N N . PHE A 1 251 ? 6.972 10.073 -4.453 1.00 84.56 251 PHE A N 1
ATOM 1992 C CA . PHE A 1 251 ? 6.068 10.965 -5.171 1.00 84.56 251 PHE A CA 1
ATOM 1993 C C . PHE A 1 251 ? 6.489 12.432 -4.958 1.00 84.56 251 PHE A C 1
ATOM 1995 O O . PHE A 1 251 ? 6.803 12.815 -3.821 1.00 84.56 251 PHE A O 1
ATOM 2002 N N . PRO A 1 252 ? 6.496 13.279 -6.003 1.00 81.75 252 PRO A N 1
ATOM 2003 C CA . PRO A 1 252 ? 6.995 14.650 -5.920 1.00 81.75 252 PRO A CA 1
ATOM 2004 C C . PRO A 1 252 ? 6.005 15.594 -5.208 1.00 81.75 252 PRO A C 1
ATOM 2006 O O . PRO A 1 252 ? 5.372 16.444 -5.828 1.00 81.75 252 PRO A O 1
ATOM 2009 N N . PHE A 1 253 ? 5.889 15.479 -3.878 1.00 80.00 253 PHE A N 1
ATOM 2010 C CA . PHE A 1 253 ? 5.035 16.351 -3.047 1.00 80.00 253 PHE A CA 1
ATOM 2011 C C . PHE A 1 253 ? 5.557 17.779 -2.901 1.00 80.00 253 PHE A C 1
ATOM 2013 O O . PHE A 1 253 ? 4.781 18.684 -2.596 1.00 80.00 253 PHE A O 1
ATOM 2020 N N . LYS A 1 254 ? 6.869 17.972 -3.068 1.00 71.81 254 LYS A N 1
ATOM 2021 C CA . LYS A 1 254 ? 7.534 19.265 -2.905 1.00 71.81 254 LYS A CA 1
ATOM 2022 C C . LYS A 1 254 ? 7.433 20.050 -4.205 1.00 71.81 254 LYS A C 1
ATOM 2024 O O . LYS A 1 254 ? 8.347 20.033 -5.024 1.00 71.81 254 LYS A O 1
ATOM 2029 N N . GLN A 1 255 ? 6.316 20.745 -4.375 1.00 63.88 255 GLN A N 1
ATOM 2030 C CA . GLN A 1 255 ? 6.122 21.723 -5.441 1.00 63.88 255 GLN A CA 1
ATOM 2031 C C . GLN A 1 255 ? 5.981 23.110 -4.811 1.00 63.88 255 GLN A C 1
ATOM 2033 O O . GLN A 1 255 ? 5.278 23.286 -3.818 1.00 63.88 255 GLN A O 1
ATOM 2038 N N . GLU A 1 256 ? 6.716 24.087 -5.345 1.00 62.25 256 GLU A N 1
ATOM 2039 C CA . GLU A 1 256 ? 6.603 25.504 -4.955 1.00 62.25 256 GLU A CA 1
ATOM 2040 C C . GLU A 1 256 ? 6.765 25.783 -3.441 1.00 62.25 256 GLU A C 1
ATOM 2042 O O . GLU A 1 256 ? 6.173 26.706 -2.887 1.00 62.25 256 GLU A O 1
ATOM 2047 N N . GLY A 1 257 ? 7.597 24.995 -2.750 1.00 64.56 257 GLY A N 1
ATOM 2048 C CA . GLY A 1 257 ? 7.946 25.218 -1.341 1.00 64.56 257 GLY A CA 1
ATOM 2049 C C . GLY A 1 257 ? 6.939 24.692 -0.312 1.00 64.56 257 GLY A C 1
ATOM 2050 O O . GLY A 1 257 ? 7.151 24.904 0.881 1.00 64.56 257 GLY A O 1
ATOM 2051 N N . ARG A 1 258 ? 5.882 23.983 -0.731 1.00 68.88 258 ARG A N 1
ATOM 2052 C CA . ARG A 1 258 ? 4.970 23.268 0.178 1.00 68.88 258 ARG A CA 1
ATOM 2053 C C . ARG A 1 258 ? 5.273 21.775 0.175 1.00 68.88 258 ARG A C 1
ATOM 2055 O O . ARG A 1 258 ? 5.439 21.186 -0.887 1.00 68.88 258 ARG A O 1
ATOM 2062 N N . ASP A 1 259 ? 5.323 21.167 1.359 1.00 78.88 259 ASP A N 1
ATOM 2063 C CA . ASP A 1 259 ? 5.358 19.711 1.504 1.00 78.88 259 ASP A CA 1
ATOM 2064 C C . ASP A 1 259 ? 3.952 19.191 1.819 1.00 78.88 259 ASP A C 1
ATOM 2066 O O . ASP A 1 259 ? 3.521 19.113 2.971 1.00 78.88 259 ASP A O 1
ATOM 2070 N N . LEU A 1 260 ? 3.220 18.832 0.765 1.00 86.88 260 LEU A N 1
ATOM 2071 C CA . LEU A 1 260 ? 1.868 18.297 0.897 1.00 86.88 260 LEU A CA 1
ATOM 2072 C C . LEU A 1 260 ? 1.844 16.933 1.609 1.00 86.88 260 LEU A C 1
ATOM 2074 O O . LEU A 1 260 ? 0.812 16.567 2.170 1.00 86.88 260 LEU A O 1
ATOM 2078 N N . ARG A 1 261 ? 2.953 16.180 1.639 1.00 90.94 261 ARG A N 1
ATOM 2079 C CA . ARG A 1 261 ? 3.006 14.849 2.267 1.00 90.94 261 ARG A CA 1
ATOM 2080 C C . ARG A 1 261 ? 2.714 14.940 3.756 1.00 90.94 261 ARG A C 1
ATOM 2082 O O . ARG A 1 261 ? 1.889 14.189 4.277 1.00 90.94 261 ARG A O 1
ATOM 2089 N N . GLU A 1 262 ? 3.400 15.854 4.436 1.00 90.62 262 GLU A N 1
ATOM 2090 C CA . GLU A 1 262 ? 3.221 16.086 5.865 1.00 90.62 262 GLU A CA 1
ATOM 2091 C C . GLU A 1 262 ? 1.775 16.500 6.177 1.00 90.62 262 GLU A C 1
ATOM 2093 O O . GLU A 1 262 ? 1.153 15.909 7.064 1.00 90.62 262 GLU A O 1
ATOM 2098 N N . GLU A 1 263 ? 1.214 17.425 5.390 1.00 91.50 263 GLU A N 1
ATOM 2099 C CA . GLU A 1 263 ? -0.168 17.888 5.543 1.00 91.50 263 GLU A CA 1
ATOM 2100 C C . GLU A 1 263 ? -1.173 16.727 5.428 1.00 91.50 263 GLU A C 1
ATOM 2102 O O . GLU A 1 263 ? -2.048 16.573 6.286 1.00 91.50 263 GLU A O 1
ATOM 2107 N N . ARG A 1 264 ? -1.034 15.853 4.415 1.00 95.12 264 ARG A N 1
ATOM 2108 C CA . ARG A 1 264 ? -1.916 14.679 4.263 1.00 95.12 264 ARG A CA 1
ATOM 2109 C C . ARG A 1 264 ? -1.763 13.703 5.432 1.00 95.12 264 ARG A C 1
ATOM 2111 O O . ARG A 1 264 ? -2.770 13.221 5.951 1.00 95.12 264 ARG A O 1
ATOM 2118 N N . LEU A 1 265 ? -0.542 13.435 5.899 1.00 96.81 265 LEU A N 1
ATOM 2119 C CA . LEU A 1 265 ? -0.312 12.535 7.039 1.00 96.81 265 LEU A CA 1
ATOM 2120 C C . LEU A 1 265 ? -0.881 13.085 8.355 1.00 96.81 265 LEU A C 1
ATOM 2122 O O . LEU A 1 265 ? -1.372 12.307 9.177 1.00 96.81 265 LEU A O 1
ATOM 2126 N N . ASP A 1 266 ? -0.887 14.404 8.552 1.00 96.56 266 ASP A N 1
ATOM 2127 C CA . ASP A 1 266 ? -1.560 15.020 9.700 1.00 96.56 266 ASP A CA 1
ATOM 2128 C C . ASP A 1 266 ? -3.086 14.873 9.631 1.00 96.56 266 ASP A C 1
ATOM 2130 O O . ASP A 1 266 ? -3.733 14.667 10.664 1.00 96.56 266 ASP A O 1
ATOM 2134 N N . LEU A 1 267 ? -3.675 14.884 8.431 1.00 97.50 267 LEU A N 1
ATOM 2135 C CA . LEU A 1 267 ? -5.093 14.561 8.254 1.00 97.50 267 LEU A CA 1
ATOM 2136 C C . LEU A 1 267 ? -5.389 13.090 8.577 1.00 97.50 267 LEU A C 1
ATOM 2138 O O . LEU A 1 267 ? -6.370 12.814 9.272 1.00 97.50 267 LEU A O 1
ATOM 2142 N N . VAL A 1 268 ? -4.525 12.152 8.167 1.00 98.31 268 VAL A N 1
ATOM 2143 C CA . VAL A 1 268 ? -4.656 10.730 8.543 1.00 98.31 268 VAL A CA 1
ATOM 2144 C C . VAL A 1 268 ? -4.597 10.577 10.062 1.00 98.31 268 VAL A C 1
ATOM 2146 O O . VAL A 1 268 ? -5.473 9.953 10.663 1.00 98.31 268 VAL A O 1
ATOM 2149 N N . LYS A 1 269 ? -3.611 11.206 10.710 1.00 98.12 269 LYS A N 1
ATOM 2150 C CA . LYS A 1 269 ? -3.491 11.238 12.173 1.00 98.12 269 LYS A CA 1
ATOM 2151 C C . LYS A 1 269 ? -4.758 11.786 12.829 1.00 98.12 269 LYS A C 1
ATOM 2153 O O . LYS A 1 269 ? -5.265 11.191 13.781 1.00 98.12 269 LYS A O 1
ATOM 2158 N N . LYS A 1 270 ? -5.296 12.899 12.324 1.00 98.19 270 LYS A N 1
ATOM 2159 C CA . LYS A 1 270 ? -6.546 13.490 12.821 1.00 98.19 270 LYS A CA 1
ATOM 2160 C C . LYS A 1 270 ? -7.724 12.527 12.669 1.00 98.19 270 LYS A C 1
ATOM 2162 O O . LYS A 1 270 ? -8.529 12.432 13.591 1.00 98.19 270 LYS A O 1
ATOM 2167 N N . GLN A 1 271 ? -7.811 11.796 11.558 1.00 98.19 271 GLN A N 1
ATOM 2168 C CA . GLN A 1 271 ? -8.857 10.798 11.333 1.00 98.19 271 GLN A CA 1
ATOM 2169 C C . GLN A 1 271 ? -8.759 9.630 12.328 1.00 98.19 271 GLN A C 1
ATOM 2171 O O . GLN A 1 271 ? -9.772 9.223 12.888 1.00 98.19 271 GLN A O 1
ATOM 2176 N N . ILE A 1 272 ? -7.549 9.142 12.620 1.00 98.06 272 ILE A N 1
ATOM 2177 C CA . ILE A 1 272 ? -7.316 8.108 13.643 1.00 98.06 272 ILE A CA 1
ATOM 2178 C C . ILE A 1 272 ? -7.731 8.611 15.035 1.00 98.06 272 ILE A C 1
ATOM 2180 O O . ILE A 1 272 ? -8.398 7.906 15.797 1.00 98.06 272 ILE A O 1
ATOM 2184 N N . LEU A 1 273 ? -7.328 9.837 15.383 1.00 97.06 273 LEU A N 1
ATOM 2185 C CA . LEU A 1 273 ? -7.570 10.432 16.699 1.00 97.06 273 LEU A CA 1
ATOM 2186 C C . LEU A 1 273 ? -9.018 10.882 16.917 1.00 97.06 273 LEU A C 1
ATOM 2188 O O . LEU A 1 273 ? -9.436 11.004 18.068 1.00 97.06 273 LEU A O 1
ATOM 2192 N N . SER A 1 274 ? -9.785 11.116 15.849 1.00 97.06 274 SER A N 1
ATOM 2193 C CA . SER A 1 274 ? -11.213 11.429 15.953 1.00 97.06 274 SER A CA 1
ATOM 2194 C C . SER A 1 274 ? -12.065 10.203 16.280 1.00 97.06 274 SER A C 1
ATOM 2196 O O . SER A 1 274 ? -13.202 10.360 16.724 1.00 97.06 274 SER A O 1
ATOM 2198 N N . GLN A 1 275 ? -11.528 8.990 16.099 1.00 97.69 275 GLN A N 1
ATOM 2199 C CA . GLN A 1 275 ? -12.241 7.769 16.449 1.00 97.69 275 GLN A CA 1
ATOM 2200 C C . GLN A 1 275 ? -12.218 7.525 17.967 1.00 97.69 275 GLN A C 1
ATOM 2202 O O . GLN A 1 275 ? -11.165 7.678 18.601 1.00 97.69 275 GLN A O 1
ATOM 2207 N N . PRO A 1 276 ? -13.336 7.063 18.554 1.00 96.56 276 PRO A N 1
ATOM 2208 C CA . PRO A 1 276 ? -13.376 6.556 19.922 1.00 96.56 276 PRO A CA 1
ATOM 2209 C C . PRO A 1 276 ? -12.307 5.486 20.198 1.00 96.56 276 PRO A C 1
ATOM 2211 O O . PRO A 1 276 ? -11.944 4.713 19.314 1.00 96.56 276 PRO A O 1
ATOM 2214 N N . LEU A 1 277 ? -11.828 5.384 21.443 1.00 95.62 277 LEU A N 1
ATOM 2215 C CA . LEU A 1 277 ? -10.788 4.407 21.818 1.00 95.62 277 LEU A CA 1
ATOM 2216 C C . LEU A 1 277 ? -11.234 2.940 21.690 1.00 95.62 277 LEU A C 1
ATOM 2218 O O . LEU A 1 277 ? -10.389 2.057 21.612 1.00 95.62 277 LEU A O 1
ATOM 2222 N N . ASN A 1 278 ? -12.541 2.669 21.683 1.00 95.75 278 ASN A N 1
ATOM 2223 C CA . ASN A 1 278 ? -13.088 1.332 21.444 1.00 95.75 278 ASN A CA 1
ATOM 2224 C C . ASN A 1 278 ? -13.181 0.969 19.950 1.00 95.75 278 ASN A C 1
ATOM 2226 O O . ASN A 1 278 ? -13.370 -0.204 19.639 1.00 95.75 278 ASN A O 1
ATOM 2230 N N . THR A 1 279 ? -13.042 1.936 19.038 1.00 97.81 279 THR A N 1
ATOM 2231 C CA . THR A 1 279 ? -12.779 1.674 17.619 1.00 97.81 279 THR A CA 1
ATOM 2232 C C . THR A 1 279 ? -11.282 1.447 17.471 1.00 97.81 279 THR A C 1
ATOM 2234 O O . THR A 1 279 ? -10.499 2.378 17.669 1.00 97.81 279 THR A O 1
ATOM 2237 N N . LEU A 1 280 ? -10.874 0.218 17.163 1.00 97.75 280 LEU A N 1
ATOM 2238 C CA . LEU A 1 280 ? -9.463 -0.124 16.983 1.00 97.75 280 LEU A CA 1
ATOM 2239 C C . LEU A 1 280 ? -8.933 0.470 15.677 1.00 97.75 280 LEU A C 1
ATOM 2241 O O . LEU A 1 280 ? -9.669 0.555 14.697 1.00 97.75 280 LEU A O 1
ATOM 2245 N N . SER A 1 281 ? -7.654 0.829 15.654 1.00 97.94 281 SER A N 1
ATOM 2246 C CA . SER A 1 281 ? -6.978 1.324 14.455 1.00 97.94 281 SER A CA 1
ATOM 2247 C C . SER A 1 281 ? -5.840 0.392 14.054 1.00 97.94 281 SER A C 1
ATOM 2249 O O . SER A 1 281 ? -4.951 0.115 14.861 1.00 97.94 281 SER A O 1
ATOM 2251 N N . HIS A 1 282 ? -5.839 -0.072 12.809 1.00 98.31 282 HIS A N 1
ATOM 2252 C CA . HIS A 1 282 ? -4.778 -0.900 12.238 1.00 98.31 282 HIS A CA 1
ATOM 2253 C C . HIS A 1 282 ? -4.073 -0.146 11.110 1.00 98.31 282 HIS A C 1
ATOM 2255 O O . HIS A 1 282 ? -4.738 0.461 10.274 1.00 98.31 282 HIS A O 1
ATOM 2261 N N . PHE A 1 283 ? -2.743 -0.194 11.071 1.00 97.88 283 PHE A N 1
ATOM 2262 C CA . PHE A 1 283 ? -1.957 0.309 9.946 1.00 97.88 283 PHE A CA 1
ATOM 2263 C C . PHE A 1 283 ? -1.326 -0.851 9.178 1.00 97.88 283 PHE A C 1
ATOM 2265 O O . PHE A 1 283 ? -0.450 -1.531 9.706 1.00 97.88 283 PHE A O 1
ATOM 2272 N N . GLU A 1 284 ? -1.754 -1.043 7.935 1.00 97.19 284 GLU A N 1
ATOM 2273 C CA . GLU A 1 284 ? -1.162 -2.020 7.025 1.00 97.19 284 GLU A CA 1
ATOM 2274 C C . GLU A 1 284 ? -0.040 -1.347 6.233 1.00 97.19 284 GLU A C 1
ATOM 2276 O O . GLU A 1 284 ? -0.291 -0.499 5.364 1.00 97.19 284 GLU A O 1
ATOM 2281 N N . MET A 1 285 ? 1.199 -1.713 6.561 1.00 93.06 285 MET A N 1
ATOM 2282 C CA . MET A 1 285 ? 2.393 -1.285 5.843 1.00 93.06 285 MET A CA 1
ATOM 2283 C C . MET A 1 285 ? 2.546 -2.038 4.520 1.00 93.06 285 MET A C 1
ATOM 2285 O O . MET A 1 285 ? 2.005 -3.118 4.321 1.00 93.06 285 MET A O 1
ATOM 2289 N N . ALA A 1 286 ? 3.311 -1.441 3.616 1.00 87.62 286 ALA A N 1
ATOM 2290 C CA . ALA A 1 286 ? 3.704 -2.013 2.339 1.00 87.62 286 ALA A CA 1
ATOM 2291 C C . ALA A 1 286 ? 5.131 -1.541 2.021 1.00 87.62 286 ALA A C 1
ATOM 2293 O O . ALA A 1 286 ? 5.830 -1.069 2.915 1.00 87.62 286 ALA A O 1
ATOM 2294 N N . SER A 1 287 ? 5.580 -1.647 0.775 1.00 81.06 287 SER A N 1
ATOM 2295 C CA . SER A 1 287 ? 6.959 -1.300 0.430 1.00 81.06 287 SER A CA 1
ATOM 2296 C C . SER A 1 287 ? 7.238 0.193 0.644 1.00 81.06 287 SER A C 1
ATOM 2298 O O . SER A 1 287 ? 6.564 1.032 0.059 1.00 81.06 287 SER A O 1
ATOM 2300 N N . TYR A 1 288 ? 8.231 0.515 1.476 1.00 82.81 288 TYR A N 1
ATOM 2301 C CA . TYR A 1 288 ? 8.717 1.880 1.691 1.00 82.81 288 TYR A CA 1
ATOM 2302 C C . TYR A 1 288 ? 10.238 1.911 1.526 1.00 82.81 288 TYR A C 1
ATOM 2304 O O . TYR A 1 288 ? 10.931 1.109 2.157 1.00 82.81 288 TYR A O 1
ATOM 2312 N N . VAL A 1 289 ? 10.769 2.851 0.749 1.00 77.62 289 VAL A N 1
ATOM 2313 C CA . VAL A 1 289 ? 12.211 3.088 0.570 1.00 77.62 289 VAL A CA 1
ATOM 2314 C C . VAL A 1 289 ? 12.618 4.551 0.793 1.00 77.62 289 VAL A C 1
ATOM 2316 O O . VAL A 1 289 ? 13.792 4.796 1.074 1.00 77.62 289 VAL A O 1
ATOM 2319 N N . ASP A 1 290 ? 11.685 5.510 0.753 1.00 86.75 290 ASP A N 1
ATOM 2320 C CA . ASP A 1 290 ? 11.922 6.904 1.160 1.00 86.75 290 ASP A CA 1
ATOM 2321 C C . ASP A 1 290 ? 12.004 7.037 2.693 1.00 86.75 290 ASP A C 1
ATOM 2323 O O . ASP A 1 290 ? 11.048 6.794 3.441 1.00 86.75 290 ASP A O 1
ATOM 2327 N N . LEU A 1 291 ? 13.182 7.455 3.169 1.00 89.81 291 LEU A N 1
ATOM 2328 C CA . LEU A 1 291 ? 13.458 7.679 4.585 1.00 89.81 291 LEU A CA 1
ATOM 2329 C C . LEU A 1 291 ? 12.598 8.802 5.180 1.00 89.81 291 LEU A C 1
ATOM 2331 O O . LEU A 1 291 ? 12.180 8.682 6.329 1.00 89.81 291 LEU A O 1
ATOM 2335 N N . GLU A 1 292 ? 12.327 9.877 4.440 1.00 90.62 292 GLU A N 1
ATOM 2336 C CA . GLU A 1 292 ? 11.532 11.010 4.927 1.00 90.62 292 GLU A CA 1
ATOM 2337 C C . GLU A 1 292 ? 10.095 10.571 5.222 1.00 90.62 292 GLU A C 1
ATOM 2339 O O . GLU A 1 292 ? 9.572 10.827 6.310 1.00 90.62 292 GLU A O 1
ATOM 2344 N N . LEU A 1 293 ? 9.486 9.815 4.302 1.00 92.12 293 LEU A N 1
ATOM 2345 C CA . LEU A 1 293 ? 8.165 9.228 4.516 1.00 92.12 293 LEU A CA 1
ATOM 2346 C C . LEU A 1 293 ? 8.166 8.286 5.725 1.00 92.12 293 LEU A C 1
ATOM 2348 O O . LEU A 1 293 ? 7.312 8.417 6.601 1.00 92.12 293 LEU A O 1
ATOM 2352 N N . LEU A 1 294 ? 9.138 7.376 5.826 1.00 93.31 294 LEU A N 1
ATOM 2353 C CA . LEU A 1 294 ? 9.230 6.465 6.969 1.00 93.31 294 LEU A CA 1
ATOM 2354 C C . LEU A 1 294 ? 9.375 7.216 8.296 1.00 93.31 294 LEU A C 1
ATOM 2356 O O . LEU A 1 294 ? 8.685 6.884 9.261 1.00 93.31 294 LEU A O 1
ATOM 2360 N N . LEU A 1 295 ? 10.197 8.265 8.350 1.00 93.69 295 LEU A N 1
ATOM 2361 C CA . LEU A 1 295 ? 10.319 9.118 9.532 1.00 93.69 295 LEU A CA 1
ATOM 2362 C C . LEU A 1 295 ? 8.982 9.787 9.877 1.00 93.69 295 LEU A C 1
ATOM 2364 O O . LEU A 1 295 ? 8.575 9.743 11.043 1.00 93.69 295 LEU A O 1
ATOM 2368 N N . HIS A 1 296 ? 8.240 10.309 8.897 1.00 94.38 296 HIS A N 1
ATOM 2369 C CA . HIS A 1 296 ? 6.888 10.818 9.138 1.00 94.38 296 HIS A CA 1
ATOM 2370 C C . HIS A 1 296 ? 5.955 9.734 9.698 1.00 94.38 296 HIS A C 1
ATOM 2372 O O . HIS A 1 296 ? 5.252 9.984 10.677 1.00 94.38 296 HIS A O 1
ATOM 2378 N N . LEU A 1 297 ? 5.986 8.505 9.175 1.00 96.00 297 LEU A N 1
ATOM 2379 C CA . LEU A 1 297 ? 5.164 7.403 9.689 1.00 96.00 297 LEU A CA 1
ATOM 2380 C C . LEU A 1 297 ? 5.485 7.068 11.156 1.00 96.00 297 LEU A C 1
ATOM 2382 O O . LEU A 1 297 ? 4.558 6.831 11.938 1.00 96.00 297 LEU A O 1
ATOM 2386 N N . THR A 1 298 ? 6.762 7.121 11.567 1.00 95.50 298 THR A N 1
ATOM 2387 C CA . THR A 1 298 ? 7.170 6.880 12.971 1.00 95.50 298 THR A CA 1
ATOM 2388 C C . THR A 1 298 ? 6.669 7.924 13.966 1.00 95.50 298 THR A C 1
ATOM 2390 O O . THR A 1 298 ? 6.662 7.658 15.169 1.00 95.50 298 THR A O 1
ATOM 2393 N N . THR A 1 299 ? 6.236 9.092 13.489 1.00 94.94 299 THR A N 1
ATOM 2394 C CA . THR A 1 299 ? 5.828 10.223 14.336 1.00 94.94 299 THR A CA 1
ATOM 2395 C C . THR A 1 299 ? 4.347 10.577 14.193 1.00 94.94 299 THR A C 1
ATOM 2397 O O . THR A 1 299 ? 3.723 11.009 15.163 1.00 94.94 299 THR A O 1
ATOM 2400 N N . LYS A 1 300 ? 3.752 10.358 13.014 1.00 96.50 300 LYS A N 1
ATOM 2401 C CA . LYS A 1 300 ? 2.371 10.749 12.695 1.00 96.50 300 LYS A CA 1
ATOM 2402 C C . LYS A 1 300 ? 1.383 9.587 12.678 1.00 96.50 300 LYS A C 1
ATOM 2404 O O . LYS A 1 300 ? 0.212 9.830 12.944 1.00 96.50 300 LYS A O 1
ATOM 2409 N N . ILE A 1 301 ? 1.825 8.351 12.424 1.00 97.50 301 ILE A N 1
ATOM 2410 C CA . ILE A 1 301 ? 0.924 7.195 12.253 1.00 97.50 301 ILE A CA 1
ATOM 2411 C C . ILE A 1 301 ? 1.161 6.125 13.317 1.00 97.50 301 ILE A C 1
ATOM 2413 O O . ILE A 1 301 ? 0.289 5.885 14.151 1.00 97.50 301 ILE A O 1
ATOM 2417 N N . LEU A 1 302 ? 2.355 5.523 13.340 1.00 97.12 302 LEU A N 1
ATOM 2418 C CA . LEU A 1 302 ? 2.700 4.414 14.240 1.00 97.12 302 LEU A CA 1
ATOM 2419 C C . LEU A 1 302 ? 2.423 4.699 15.730 1.00 97.12 302 LEU A C 1
ATOM 2421 O O . LEU A 1 302 ? 1.957 3.793 16.424 1.00 97.12 302 LEU A O 1
ATOM 2425 N N . PRO A 1 303 ? 2.622 5.929 16.251 1.00 97.00 303 PRO A N 1
ATOM 2426 C CA . PRO A 1 303 ? 2.305 6.230 17.644 1.00 97.00 303 PRO A CA 1
ATOM 2427 C C . PRO A 1 303 ? 0.806 6.207 17.974 1.00 97.00 303 PRO A C 1
ATOM 2429 O O . PRO A 1 303 ? 0.452 6.265 19.152 1.00 97.00 303 PRO A O 1
ATOM 2432 N N . TYR A 1 304 ? -0.084 6.150 16.988 1.00 97.56 304 TYR A N 1
ATOM 2433 C CA . TYR A 1 304 ? -1.521 6.339 17.187 1.00 97.56 304 TYR A CA 1
ATOM 2434 C C . TYR A 1 304 ? -2.364 5.146 16.737 1.00 97.56 304 TYR A C 1
ATOM 2436 O O . TYR A 1 304 ? -3.583 5.247 16.749 1.00 97.56 304 TYR A O 1
ATOM 2444 N N . VAL A 1 305 ? -1.757 4.013 16.383 1.00 97.44 305 VAL A N 1
ATOM 2445 C CA . VAL A 1 305 ? -2.485 2.794 15.997 1.00 97.44 305 VAL A CA 1
ATOM 2446 C C . VAL A 1 305 ? -2.397 1.706 17.065 1.00 97.44 305 VAL A C 1
ATOM 2448 O O . VAL A 1 305 ? -1.463 1.662 17.868 1.00 97.44 305 VAL A O 1
ATOM 2451 N N . ASP A 1 306 ? -3.397 0.830 17.079 1.00 97.44 306 ASP A N 1
ATOM 2452 C CA . ASP A 1 306 ? -3.528 -0.287 18.018 1.00 97.44 306 ASP A CA 1
ATOM 2453 C C . ASP A 1 306 ? -2.928 -1.582 17.454 1.00 97.44 306 ASP A C 1
ATOM 2455 O O . ASP A 1 306 ? -2.595 -2.497 18.211 1.00 97.44 306 ASP A O 1
ATOM 2459 N N . SER A 1 307 ? -2.761 -1.653 16.132 1.00 97.44 307 SER A N 1
ATOM 2460 C CA . SER A 1 307 ? -2.199 -2.790 15.407 1.00 97.44 307 SER A CA 1
ATOM 2461 C C . SER A 1 307 ? -1.410 -2.320 14.178 1.00 97.44 307 SER A C 1
ATOM 2463 O O . SER A 1 307 ? -1.698 -1.261 13.616 1.00 97.44 307 SER A O 1
ATOM 2465 N N . VAL A 1 308 ? -0.410 -3.102 13.770 1.00 96.12 308 VAL A N 1
ATOM 2466 C CA . VAL A 1 308 ? 0.389 -2.867 12.563 1.00 96.12 308 VAL A CA 1
ATOM 2467 C C . VAL A 1 308 ? 0.616 -4.191 11.832 1.00 96.12 308 VAL A C 1
ATOM 2469 O O . VAL A 1 308 ? 0.934 -5.191 12.478 1.00 96.12 308 VAL A O 1
ATOM 2472 N N . GLY A 1 309 ? 0.442 -4.199 10.515 1.00 94.81 309 GLY A N 1
ATOM 2473 C CA . GLY A 1 309 ? 0.748 -5.327 9.632 1.00 94.81 309 GLY A CA 1
ATOM 2474 C C . GLY A 1 309 ? 1.876 -4.965 8.669 1.00 94.81 309 GLY A C 1
ATOM 2475 O O . GLY A 1 309 ? 2.018 -3.800 8.302 1.00 94.81 309 GLY A O 1
ATOM 2476 N N . MET A 1 310 ? 2.749 -5.929 8.361 1.00 92.12 310 MET A N 1
ATOM 2477 C CA . MET A 1 310 ? 3.917 -5.759 7.486 1.00 92.12 310 MET A CA 1
ATOM 2478 C C . MET A 1 310 ? 4.523 -7.119 7.108 1.00 92.12 310 MET A C 1
ATOM 2480 O O . MET A 1 310 ? 4.401 -8.075 7.881 1.00 92.12 310 MET A O 1
ATOM 2484 N N . ASN A 1 311 ? 5.219 -7.205 5.970 1.00 89.25 311 ASN A N 1
ATOM 2485 C CA . ASN A 1 311 ? 6.034 -8.375 5.635 1.00 89.25 311 ASN A CA 1
ATOM 2486 C C . ASN A 1 311 ? 7.438 -8.299 6.279 1.00 89.25 311 ASN A C 1
ATOM 2488 O O . ASN A 1 311 ? 7.763 -7.396 7.056 1.00 89.25 311 ASN A O 1
ATOM 2492 N N . GLU A 1 312 ? 8.293 -9.271 5.969 1.00 86.06 312 GLU A N 1
ATOM 2493 C CA . GLU A 1 312 ? 9.649 -9.379 6.502 1.00 86.06 312 GLU A CA 1
ATOM 2494 C C . GLU A 1 312 ? 10.600 -8.247 6.073 1.00 86.06 312 GLU A C 1
ATOM 2496 O O . GLU A 1 312 ? 11.482 -7.847 6.840 1.00 86.06 312 GLU A O 1
ATOM 2501 N N . GLN A 1 313 ? 10.420 -7.711 4.867 1.00 82.69 313 GLN A N 1
ATOM 2502 C CA . GLN A 1 313 ? 11.230 -6.627 4.312 1.00 82.69 313 GLN A CA 1
ATOM 2503 C C . GLN A 1 313 ? 10.875 -5.312 4.993 1.00 82.69 313 GLN A C 1
ATOM 2505 O O . GLN A 1 313 ? 11.764 -4.610 5.482 1.00 82.69 313 GLN A O 1
ATOM 2510 N N . GLU A 1 314 ? 9.579 -5.020 5.102 1.00 89.31 314 GLU A N 1
ATOM 2511 C CA . GLU A 1 314 ? 9.088 -3.856 5.833 1.00 89.31 314 GLU A CA 1
ATOM 2512 C C . GLU A 1 314 ? 9.459 -3.913 7.313 1.00 89.31 314 GLU A C 1
ATOM 2514 O O . GLU A 1 314 ? 9.873 -2.896 7.868 1.00 89.31 314 GLU A O 1
ATOM 2519 N N . LEU A 1 315 ? 9.382 -5.090 7.947 1.00 92.88 315 LEU A N 1
ATOM 2520 C CA . LEU A 1 315 ? 9.799 -5.253 9.338 1.00 92.88 315 LEU A CA 1
ATOM 2521 C C . LEU A 1 315 ? 11.271 -4.893 9.525 1.00 92.88 315 LEU A C 1
ATOM 2523 O O . LEU A 1 315 ? 11.609 -4.141 10.443 1.00 92.88 315 LEU A O 1
ATOM 2527 N N . SER A 1 316 ? 12.145 -5.420 8.666 1.00 89.88 316 SER A N 1
ATOM 2528 C CA . SER A 1 316 ? 13.576 -5.129 8.731 1.00 89.88 316 SER A CA 1
ATOM 2529 C C . SER A 1 316 ? 13.855 -3.644 8.488 1.00 89.88 316 SER A C 1
ATOM 2531 O O . SER A 1 316 ? 14.664 -3.048 9.204 1.00 89.88 316 SER A O 1
ATOM 2533 N N . ASN A 1 317 ? 13.185 -3.031 7.509 1.00 90.06 317 ASN A N 1
ATOM 2534 C CA . ASN A 1 317 ? 13.380 -1.621 7.193 1.00 90.06 317 ASN A CA 1
ATOM 2535 C C . ASN A 1 317 ? 12.870 -0.710 8.323 1.00 90.06 317 ASN A C 1
ATOM 2537 O O . ASN A 1 317 ? 13.602 0.153 8.808 1.00 90.06 317 ASN A O 1
ATOM 2541 N N . LEU A 1 318 ? 11.656 -0.954 8.827 1.00 93.56 318 LEU A N 1
ATOM 2542 C CA . LEU A 1 318 ? 11.089 -0.197 9.941 1.00 93.56 318 LEU A CA 1
ATOM 2543 C C . LEU A 1 318 ? 11.939 -0.330 11.209 1.00 93.56 318 LEU A C 1
ATOM 2545 O O . LEU A 1 318 ? 12.152 0.660 11.908 1.00 93.56 318 LEU A O 1
ATOM 2549 N N . ASN A 1 319 ? 12.442 -1.533 11.504 1.00 94.31 319 ASN A N 1
ATOM 2550 C CA . ASN A 1 319 ? 13.335 -1.753 12.637 1.00 94.31 319 ASN A CA 1
ATOM 2551 C C . ASN A 1 319 ? 14.594 -0.875 12.531 1.00 94.31 319 ASN A C 1
ATOM 2553 O O . ASN A 1 319 ? 14.929 -0.169 13.482 1.00 94.31 319 ASN A O 1
ATOM 2557 N N . SER A 1 320 ? 15.228 -0.853 11.353 1.00 93.31 320 SER A N 1
ATOM 2558 C CA . SER A 1 320 ? 16.405 -0.021 11.078 1.00 93.31 320 SER A CA 1
ATOM 2559 C C . SER A 1 320 ? 16.114 1.476 11.189 1.00 93.31 320 SER A C 1
ATOM 2561 O O . SER A 1 320 ? 16.913 2.217 11.763 1.00 93.31 320 SER A O 1
ATOM 2563 N N . VAL A 1 321 ? 14.964 1.943 10.697 1.00 94.75 321 VAL A N 1
ATOM 2564 C CA . VAL A 1 321 ? 14.578 3.357 10.823 1.00 94.75 321 VAL A CA 1
ATOM 2565 C C . VAL A 1 321 ? 14.337 3.733 12.283 1.00 94.75 321 VAL A C 1
ATOM 2567 O O . VAL A 1 321 ? 14.848 4.753 12.738 1.00 94.75 321 VAL A O 1
ATOM 2570 N N . LEU A 1 322 ? 13.602 2.912 13.037 1.00 94.31 322 LEU A N 1
ATOM 2571 C CA . LEU A 1 322 ? 13.305 3.190 14.444 1.00 94.31 322 LEU A CA 1
ATOM 2572 C C . LEU A 1 322 ? 14.555 3.178 15.331 1.00 94.31 322 LEU A C 1
ATOM 2574 O O . LEU A 1 322 ? 14.597 3.913 16.316 1.00 94.31 322 LEU A O 1
ATOM 2578 N N . GLU A 1 323 ? 15.541 2.341 15.012 1.00 94.25 323 GLU A N 1
ATOM 2579 C CA . GLU A 1 323 ? 16.749 2.188 15.823 1.00 94.25 323 GLU A CA 1
ATOM 2580 C C . GLU A 1 323 ? 17.897 3.107 15.392 1.00 94.25 323 GLU A C 1
ATOM 2582 O O . GLU A 1 323 ? 18.575 3.687 16.238 1.00 94.25 323 GLU A O 1
ATOM 2587 N N . TYR A 1 324 ? 18.117 3.245 14.085 1.00 92.94 324 TYR A N 1
ATOM 2588 C CA . TYR A 1 324 ? 19.299 3.903 13.523 1.00 92.94 324 TYR A CA 1
ATOM 2589 C C . TYR A 1 324 ? 18.976 5.122 12.656 1.00 92.94 324 TYR A C 1
ATOM 2591 O O . TYR A 1 324 ? 19.902 5.811 12.229 1.00 92.94 324 TYR A O 1
ATOM 2599 N N . GLY A 1 325 ? 17.699 5.382 12.352 1.00 90.44 325 GLY A N 1
ATOM 2600 C CA . GLY A 1 325 ? 17.294 6.469 11.458 1.00 90.44 325 GLY A CA 1
ATOM 2601 C C . GLY A 1 325 ? 17.752 6.271 10.010 1.00 90.44 325 GLY A C 1
ATOM 2602 O O . GLY A 1 325 ? 18.031 7.248 9.322 1.00 90.44 325 GLY A O 1
ATOM 2603 N N . LYS A 1 326 ? 17.891 5.018 9.554 1.00 88.50 326 LYS A N 1
ATOM 2604 C CA . LYS A 1 326 ? 18.379 4.677 8.207 1.00 88.50 326 LYS A CA 1
ATOM 2605 C C . LYS A 1 326 ? 17.497 3.630 7.541 1.00 88.50 326 LYS A C 1
ATOM 2607 O O . LYS A 1 326 ? 17.073 2.681 8.198 1.00 88.50 326 LYS A O 1
ATOM 2612 N N . VAL A 1 327 ? 17.300 3.780 6.233 1.00 83.69 327 VAL A N 1
ATOM 2613 C CA . VAL A 1 327 ? 16.593 2.807 5.392 1.00 83.69 327 VAL A CA 1
ATOM 2614 C C . VAL A 1 327 ? 17.507 1.683 4.916 1.00 83.69 327 VAL A C 1
ATOM 2616 O O . VAL A 1 327 ? 18.692 1.892 4.649 1.00 83.69 327 VAL A O 1
ATOM 2619 N N . ILE A 1 328 ? 16.930 0.493 4.776 1.00 77.75 328 ILE A N 1
ATOM 2620 C CA . ILE A 1 328 ? 17.554 -0.672 4.150 1.00 77.75 328 ILE A CA 1
ATOM 2621 C C . ILE A 1 328 ? 16.841 -0.923 2.823 1.00 77.75 328 ILE A C 1
ATOM 2623 O O . ILE A 1 328 ? 15.665 -1.269 2.803 1.00 77.75 328 ILE A O 1
ATOM 2627 N N . VAL A 1 329 ? 17.569 -0.769 1.715 1.00 65.00 329 VAL A N 1
ATOM 2628 C CA . VAL A 1 329 ? 17.015 -0.919 0.357 1.00 65.00 329 VAL A CA 1
ATOM 2629 C C . VAL A 1 329 ? 16.898 -2.391 -0.060 1.00 65.00 329 VAL A C 1
ATOM 2631 O O . VAL A 1 329 ? 16.046 -2.739 -0.869 1.00 65.00 329 VAL A O 1
ATOM 2634 N N . VAL A 1 330 ? 17.747 -3.269 0.486 1.00 65.88 330 VAL A N 1
ATOM 2635 C CA . VAL A 1 330 ? 17.757 -4.704 0.167 1.00 65.88 330 VAL A CA 1
ATOM 2636 C C . VAL A 1 330 ? 17.835 -5.510 1.455 1.00 65.88 330 VAL A C 1
ATOM 2638 O O . VAL A 1 330 ? 18.785 -5.372 2.225 1.00 65.88 330 VAL A O 1
ATOM 2641 N N . THR A 1 331 ? 16.839 -6.357 1.679 1.00 66.75 331 THR A N 1
ATOM 2642 C CA . THR A 1 331 ? 16.719 -7.233 2.849 1.00 66.75 331 THR A CA 1
ATOM 2643 C C . THR A 1 331 ? 16.874 -8.700 2.444 1.00 66.75 331 THR A C 1
ATOM 2645 O O . THR A 1 331 ? 16.799 -9.053 1.264 1.00 66.75 331 THR A O 1
ATOM 2648 N N . ASP A 1 332 ? 17.139 -9.567 3.424 1.00 67.56 332 ASP A N 1
ATOM 2649 C CA . ASP A 1 332 ? 17.185 -11.011 3.190 1.00 67.56 332 ASP A CA 1
ATOM 2650 C C . ASP A 1 332 ? 15.795 -11.520 2.790 1.00 67.56 332 ASP A C 1
ATOM 2652 O O . ASP A 1 332 ? 14.816 -11.312 3.502 1.00 67.56 332 ASP A O 1
ATOM 2656 N N . SER A 1 333 ? 15.722 -12.206 1.652 1.00 66.44 333 SER A N 1
ATOM 2657 C CA . SER A 1 333 ? 14.486 -12.782 1.125 1.00 66.44 333 SER A CA 1
ATOM 2658 C C . SER A 1 333 ? 14.020 -14.062 1.824 1.00 66.44 333 SER A C 1
ATOM 2660 O O . SER A 1 333 ? 12.918 -14.517 1.540 1.00 66.44 333 SER A O 1
ATOM 2662 N N . ASN A 1 334 ? 14.845 -14.671 2.684 1.00 75.69 334 ASN A N 1
ATOM 2663 C CA . ASN A 1 334 ? 14.493 -15.880 3.438 1.00 75.69 334 ASN A CA 1
ATOM 2664 C C . ASN A 1 334 ? 14.951 -15.780 4.906 1.00 75.69 334 ASN A C 1
ATOM 2666 O O . ASN A 1 334 ? 15.760 -16.600 5.362 1.00 75.69 334 ASN A O 1
ATOM 2670 N N . PRO A 1 335 ? 14.451 -14.792 5.671 1.00 81.62 335 PRO A N 1
ATOM 2671 C CA . PRO A 1 335 ? 14.899 -14.588 7.037 1.00 81.62 335 PRO A CA 1
ATOM 2672 C C . PRO A 1 335 ? 14.483 -15.761 7.928 1.00 81.62 335 PRO A C 1
ATOM 2674 O O . PRO A 1 335 ? 13.418 -16.367 7.781 1.00 81.62 335 PRO A O 1
ATOM 2677 N N . ARG A 1 336 ? 15.332 -16.090 8.904 1.00 88.56 336 ARG A N 1
ATOM 2678 C CA . ARG A 1 336 ? 15.016 -17.125 9.894 1.00 88.56 336 ARG A CA 1
ATOM 2679 C C . ARG A 1 336 ? 13.876 -16.649 10.791 1.00 88.56 336 ARG A C 1
ATOM 2681 O O . ARG A 1 336 ? 13.973 -15.574 11.375 1.00 88.56 336 ARG A O 1
ATOM 2688 N N . VAL A 1 337 ? 12.886 -17.514 11.022 1.00 89.69 337 VAL A N 1
ATOM 2689 C CA . VAL A 1 337 ? 11.727 -17.243 11.901 1.00 89.69 337 VAL A CA 1
ATOM 2690 C C . VAL A 1 337 ? 12.143 -16.664 13.257 1.00 89.69 337 VAL A C 1
ATOM 2692 O O . VAL A 1 337 ? 11.547 -15.699 13.724 1.00 89.69 337 VAL A O 1
ATOM 2695 N N . ALA A 1 338 ? 13.187 -17.215 13.884 1.00 90.69 338 ALA A N 1
ATOM 2696 C CA . ALA A 1 338 ? 13.685 -16.719 15.168 1.00 90.69 338 ALA A CA 1
ATOM 2697 C C . ALA A 1 338 ? 14.139 -15.248 15.091 1.00 90.69 338 ALA A C 1
ATOM 2699 O O . ALA A 1 338 ? 13.745 -14.441 15.928 1.00 90.69 338 ALA A O 1
ATOM 2700 N N . THR A 1 339 ? 14.895 -14.890 14.049 1.00 90.50 339 THR A N 1
ATOM 2701 C CA . THR A 1 339 ? 15.356 -13.517 13.807 1.00 90.50 339 THR A CA 1
ATOM 2702 C C . THR A 1 339 ? 14.182 -12.578 13.547 1.00 90.50 339 THR A C 1
ATOM 2704 O O . THR A 1 339 ? 14.127 -11.503 14.139 1.00 90.50 339 THR A O 1
ATOM 2707 N N . THR A 1 340 ? 13.207 -13.004 12.740 1.00 91.88 340 THR A N 1
ATOM 2708 C CA . THR A 1 340 ? 11.982 -12.235 12.478 1.00 91.88 340 THR A CA 1
ATOM 2709 C C . THR A 1 340 ? 11.198 -11.976 13.768 1.00 91.88 340 THR A C 1
ATOM 2711 O O . THR A 1 340 ? 10.758 -10.855 14.005 1.00 91.88 340 THR A O 1
ATOM 2714 N N . LEU A 1 341 ? 11.061 -12.974 14.649 1.00 93.19 341 LEU A N 1
ATOM 2715 C CA . LEU A 1 341 ? 10.374 -12.809 15.937 1.00 93.19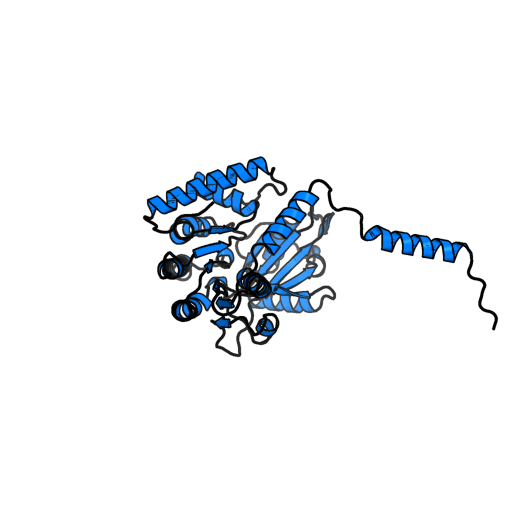 341 LEU A CA 1
ATOM 2716 C C . LEU A 1 341 ? 11.102 -11.834 16.871 1.00 93.19 341 LEU A C 1
ATOM 2718 O O . LEU A 1 341 ? 10.451 -11.049 17.564 1.00 93.19 341 LEU A O 1
ATOM 2722 N N . ASP A 1 342 ? 12.433 -11.859 16.898 1.00 94.19 342 ASP A N 1
ATOM 2723 C CA . ASP A 1 342 ? 13.221 -10.921 17.702 1.00 94.19 342 ASP A CA 1
ATOM 2724 C C . ASP A 1 342 ? 13.126 -9.490 17.164 1.00 94.19 342 ASP A C 1
ATOM 2726 O O . ASP A 1 342 ? 12.899 -8.554 17.939 1.00 94.19 342 ASP A O 1
ATOM 2730 N N . GLN A 1 343 ? 13.195 -9.322 15.840 1.00 93.69 343 GLN A N 1
ATOM 2731 C CA . GLN A 1 343 ? 12.954 -8.038 15.181 1.00 93.69 343 GLN A CA 1
ATOM 2732 C C . GLN A 1 343 ? 11.546 -7.516 15.478 1.00 93.69 343 GLN A C 1
ATOM 2734 O O . GLN A 1 343 ? 11.402 -6.363 15.875 1.00 93.69 343 GLN A O 1
ATOM 2739 N N . LEU A 1 344 ? 10.517 -8.363 15.381 1.00 94.25 344 LEU A N 1
ATOM 2740 C CA . LEU A 1 344 ? 9.133 -7.991 15.680 1.00 94.25 344 LEU A CA 1
ATOM 2741 C C . LEU A 1 344 ? 8.987 -7.491 17.123 1.00 94.25 344 LEU A C 1
ATOM 2743 O O . LEU A 1 344 ? 8.434 -6.415 17.358 1.00 94.25 344 LEU A O 1
ATOM 2747 N N . ARG A 1 345 ? 9.543 -8.224 18.101 1.00 94.62 345 ARG A N 1
ATOM 2748 C CA . ARG A 1 345 ? 9.525 -7.822 19.520 1.00 94.62 345 ARG A CA 1
ATOM 2749 C C . ARG A 1 345 ? 10.191 -6.466 19.731 1.00 94.62 345 ARG A C 1
ATOM 2751 O O . ARG A 1 345 ? 9.632 -5.629 20.441 1.00 94.62 345 ARG A O 1
ATOM 2758 N N . LYS A 1 346 ? 11.359 -6.253 19.121 1.00 95.62 346 LYS A N 1
ATOM 2759 C CA . LYS A 1 346 ? 12.116 -5.002 19.224 1.00 95.62 346 LYS A CA 1
ATOM 2760 C C . LYS A 1 346 ? 11.367 -3.839 18.578 1.00 95.62 346 LYS A C 1
ATOM 2762 O O . LYS A 1 346 ? 11.163 -2.815 19.223 1.00 95.62 346 LYS A O 1
ATOM 2767 N N . THR A 1 347 ? 10.874 -4.019 17.357 1.00 95.25 347 THR A N 1
ATOM 2768 C CA . THR A 1 347 ? 10.057 -3.028 16.643 1.00 95.25 347 THR A CA 1
ATOM 2769 C C . THR A 1 347 ? 8.824 -2.641 17.460 1.00 95.25 347 THR A C 1
ATOM 2771 O O . THR A 1 347 ? 8.565 -1.456 17.657 1.00 95.25 347 THR A O 1
ATOM 2774 N N . PHE A 1 348 ? 8.115 -3.609 18.047 1.00 94.50 348 PHE A N 1
ATOM 2775 C CA . PHE A 1 348 ? 6.944 -3.331 18.886 1.00 94.50 348 PHE A CA 1
ATOM 2776 C C . PHE A 1 348 ? 7.309 -2.572 20.169 1.00 94.50 348 PHE A C 1
ATOM 2778 O O . PHE A 1 348 ? 6.543 -1.719 20.620 1.00 94.50 348 PHE A O 1
ATOM 2785 N N . GLN A 1 349 ? 8.465 -2.855 20.778 1.00 95.25 349 GLN A N 1
ATOM 2786 C CA . GLN A 1 349 ? 8.964 -2.083 21.922 1.00 95.25 349 GLN A CA 1
ATOM 2787 C C . GLN A 1 349 ? 9.274 -0.634 21.532 1.00 95.25 349 GLN A C 1
ATOM 2789 O O . GLN A 1 349 ? 8.871 0.279 22.252 1.00 95.25 349 GLN A O 1
ATOM 2794 N N . LEU A 1 350 ? 9.922 -0.422 20.384 1.00 96.38 350 LEU A N 1
ATOM 2795 C CA . LEU A 1 350 ? 10.258 0.907 19.871 1.00 96.38 350 LEU A CA 1
ATOM 2796 C C . LEU A 1 350 ? 8.999 1.717 19.525 1.00 96.38 350 LEU A C 1
ATOM 2798 O O . LEU A 1 350 ? 8.878 2.860 19.961 1.00 96.38 350 LEU A O 1
ATOM 2802 N N . ILE A 1 351 ? 8.010 1.122 18.848 1.00 95.69 351 ILE A N 1
ATOM 2803 C CA . ILE A 1 351 ? 6.724 1.788 18.569 1.00 95.69 351 ILE A CA 1
ATOM 2804 C C . ILE A 1 351 ? 6.002 2.144 19.875 1.00 95.69 351 ILE A C 1
ATOM 2806 O O . ILE A 1 351 ? 5.480 3.247 20.016 1.00 95.69 351 ILE A O 1
ATOM 2810 N N . ARG A 1 352 ? 6.022 1.258 20.879 1.00 94.44 352 ARG A N 1
ATOM 2811 C CA . ARG A 1 352 ? 5.446 1.554 22.202 1.00 94.44 352 ARG A CA 1
ATOM 2812 C C . ARG A 1 352 ? 6.158 2.679 22.932 1.00 94.44 352 ARG A C 1
ATOM 2814 O O . ARG A 1 352 ? 5.509 3.397 23.691 1.00 94.44 352 ARG A O 1
ATOM 2821 N N . GLN A 1 353 ? 7.463 2.832 22.729 1.00 95.31 353 GLN A N 1
ATOM 2822 C CA . GLN A 1 353 ? 8.180 3.993 23.235 1.00 95.31 353 GLN A CA 1
ATOM 2823 C C . GLN A 1 353 ? 7.680 5.260 22.537 1.00 95.31 353 GLN A C 1
ATOM 2825 O O . GLN A 1 353 ? 7.294 6.198 23.226 1.00 95.31 353 GLN A O 1
ATOM 2830 N N . LYS A 1 354 ? 7.516 5.234 21.208 1.00 95.44 354 LYS A N 1
ATOM 2831 C CA . LYS A 1 354 ? 6.901 6.346 20.469 1.00 95.44 354 LYS A CA 1
ATOM 2832 C C . LYS A 1 354 ? 5.477 6.654 20.949 1.00 95.44 354 LYS A C 1
ATOM 2834 O O . LYS A 1 354 ? 5.152 7.824 21.115 1.00 95.44 354 LYS A O 1
ATOM 2839 N N . ASN A 1 355 ? 4.641 5.651 21.258 1.00 94.19 355 ASN A N 1
ATOM 2840 C CA . ASN A 1 355 ? 3.316 5.898 21.853 1.00 94.19 355 ASN A CA 1
ATOM 2841 C C . ASN A 1 355 ? 3.430 6.780 23.115 1.00 94.19 355 ASN A C 1
ATOM 2843 O O . ASN A 1 355 ? 2.644 7.712 23.275 1.00 94.19 355 ASN A O 1
ATOM 2847 N N . LYS A 1 356 ? 4.411 6.507 23.991 1.00 94.94 356 LYS A N 1
ATOM 2848 C CA . LYS A 1 356 ? 4.653 7.290 25.215 1.00 94.94 356 LYS A CA 1
ATOM 2849 C C . LYS A 1 356 ? 5.201 8.680 24.908 1.00 94.94 356 LYS A C 1
ATOM 2851 O O . LYS A 1 356 ? 4.679 9.648 25.449 1.00 94.94 356 LYS A O 1
ATOM 2856 N N . ASP A 1 357 ? 6.206 8.768 24.038 1.00 96.19 357 ASP A N 1
ATOM 2857 C CA . ASP A 1 357 ? 6.861 10.031 23.668 1.00 96.19 357 ASP A CA 1
ATOM 2858 C C . ASP A 1 357 ? 5.849 11.036 23.094 1.00 96.19 357 ASP A C 1
ATOM 2860 O O . ASP A 1 357 ? 5.918 12.230 23.372 1.00 96.19 357 ASP A O 1
ATOM 2864 N N . TYR A 1 358 ? 4.863 10.537 22.343 1.00 95.69 358 TYR A N 1
ATOM 2865 C CA . TYR A 1 358 ? 3.800 11.337 21.735 1.00 95.69 358 TYR A CA 1
ATOM 2866 C C . TYR A 1 358 ? 2.504 11.407 22.559 1.00 95.69 358 TYR A C 1
ATOM 2868 O O . TYR A 1 358 ? 1.486 11.883 22.050 1.00 95.69 358 TYR A O 1
ATOM 2876 N N . GLY A 1 359 ? 2.511 10.928 23.810 1.00 94.56 359 GLY A N 1
ATOM 2877 C CA . GLY A 1 359 ? 1.358 11.002 24.715 1.00 94.56 359 GLY A CA 1
ATOM 2878 C C . GLY A 1 359 ? 0.096 10.309 24.188 1.00 94.56 359 GLY A C 1
ATOM 2879 O O . GLY A 1 359 ? -1.022 10.730 24.492 1.00 94.56 359 GLY A O 1
ATOM 2880 N N . SER A 1 360 ? 0.253 9.275 23.360 1.00 95.12 360 SER A N 1
ATOM 2881 C CA . SER A 1 360 ? -0.867 8.576 22.740 1.00 95.12 360 SER A CA 1
ATOM 2882 C C . SER A 1 360 ? -1.656 7.763 23.763 1.00 95.12 360 SER A C 1
ATOM 2884 O O . SER A 1 360 ? -1.096 7.034 24.583 1.00 95.12 360 SER A O 1
ATOM 2886 N N . LYS A 1 361 ? -2.987 7.864 23.688 1.00 94.12 361 LYS A N 1
ATOM 2887 C CA . LYS A 1 361 ? -3.917 7.031 24.470 1.00 94.12 361 LYS A CA 1
ATOM 2888 C C . LYS A 1 361 ? -4.138 5.652 23.844 1.00 94.12 361 LYS A C 1
ATOM 2890 O O . LYS A 1 361 ? -4.649 4.760 24.516 1.00 94.12 361 LYS A O 1
ATOM 2895 N N . ARG A 1 362 ? -3.768 5.492 22.570 1.00 93.31 362 ARG A N 1
ATOM 2896 C CA . ARG A 1 362 ? -3.773 4.218 21.848 1.00 93.31 362 ARG A CA 1
ATOM 2897 C C . ARG A 1 362 ? -2.441 3.519 22.075 1.00 93.31 362 ARG A C 1
ATOM 2899 O O . ARG A 1 362 ? -1.403 4.170 22.215 1.00 93.31 362 ARG A O 1
ATOM 2906 N N . LYS A 1 363 ? -2.466 2.193 22.150 1.00 90.25 363 LYS A N 1
ATOM 2907 C CA . LYS A 1 363 ? -1.274 1.400 22.453 1.00 90.25 363 LYS A CA 1
ATOM 2908 C C . LYS A 1 363 ? -1.214 0.222 21.511 1.00 90.25 363 LYS A C 1
ATOM 2910 O O . LYS A 1 363 ? -2.139 -0.582 21.490 1.00 90.25 363 LYS A O 1
ATOM 2915 N N . LEU A 1 364 ? -0.073 0.068 20.843 1.00 92.31 364 LEU A N 1
ATOM 2916 C CA . LEU A 1 364 ? 0.162 -1.085 19.989 1.00 92.31 364 LEU A CA 1
ATOM 2917 C C . LEU A 1 364 ? 0.012 -2.378 20.805 1.00 92.31 364 LEU A C 1
ATOM 2919 O O . LEU A 1 364 ? 0.785 -2.638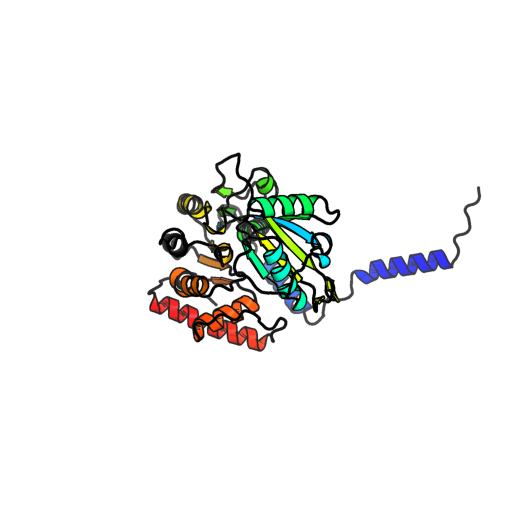 21.743 1.00 92.31 364 LEU A O 1
ATOM 2923 N N . THR A 1 365 ? -1.000 -3.169 20.468 1.00 83.25 365 THR A N 1
ATOM 2924 C CA . THR A 1 365 ? -1.300 -4.470 21.073 1.00 83.25 365 THR A CA 1
ATOM 2925 C C . THR A 1 365 ? -0.359 -5.546 20.516 1.00 83.25 365 THR A C 1
ATOM 2927 O O . THR A 1 365 ? 0.375 -5.286 19.566 1.00 83.25 365 THR A O 1
ATOM 2930 N N . ARG A 1 366 ? -0.213 -6.674 21.225 1.00 60.12 366 ARG A N 1
ATOM 2931 C CA . ARG A 1 366 ? 0.649 -7.777 20.764 1.00 60.12 366 ARG A CA 1
ATOM 2932 C C . ARG A 1 366 ? -0.134 -8.700 19.861 1.00 60.12 366 ARG A C 1
ATOM 2934 O O . ARG A 1 366 ? -1.307 -8.932 20.224 1.00 60.12 366 ARG A O 1
#

Sequence (366 aa):
MAGAPVKLGSILSFCIVLYAVLYRKDNFEDLRLSPVKQHLLYLENENKVGAGIRQPKVALGYGACHDLFVNATSLLNPKDLKGSPEHFNEISSKEEFLKSFTYFFKHGAAAERFMSNSKLYDELVEESLKLPDSRWAIGGNAPLMAKRFHMEGWKVLLGAKMSKKLKTSIPSDIQIVGSEDEEIRDDVHMILEYKADEKFGPYKSPRANRYIMHNDENNPLLTSLEMLGEHLPKFNPNLLVISGLQMMDNFPFKQEGRDLREERLDLVKKQILSQPLNTLSHFEMASYVDLELLLHLTTKILPYVDSVGMNEQELSNLNSVLEYGKVIVVTDSNPRVATTLDQLRKTFQLIRQKNKDYGSKRKLTR

Radius of gyration: 23.96 Å; chains: 1; bounding box: 52×79×64 Å

Organism: NCBI:txid116150